Protein AF-A0A8C6WVK2-F1 (afdb_monomer)

Secondary structure (DSSP, 8-state):
-HHHHHHHHHHHHHHHHHHHHHHHHHHHHHHHHHHHHHHHHHTTTEEEHHHHHHHTS-HHHHHHHHHH-TTEEEEE-TT--EEEEE-----B---TT--S-SSSB---HHHHHHS--TTTTT-SS---TT-HHHHHHHHHTT-TT--HHHHHHHHHHH-GGGS-S--HHHHHHHHHHHHH---

Structure (mmCIF, N/CA/C/O backbone):
data_AF-A0A8C6WVK2-F1
#
_entry.id   AF-A0A8C6WVK2-F1
#
loop_
_atom_site.group_PDB
_atom_site.id
_atom_site.type_symbol
_atom_site.label_atom_id
_atom_site.label_alt_id
_atom_site.label_comp_id
_atom_site.label_asym_id
_atom_site.label_entity_id
_atom_site.label_seq_id
_atom_site.pdbx_PDB_ins_code
_atom_site.Cartn_x
_atom_site.Cartn_y
_atom_site.Cartn_z
_atom_site.occupancy
_atom_site.B_iso_or_equiv
_atom_site.auth_seq_id
_atom_site.auth_comp_id
_atom_site.auth_asym_id
_atom_site.auth_atom_id
_atom_site.pdbx_PDB_model_num
ATOM 1 N N . MET A 1 1 ? -53.871 -20.272 -3.530 1.00 49.38 1 MET A N 1
ATOM 2 C CA . MET A 1 1 ? -52.882 -19.725 -4.493 1.00 49.38 1 MET A CA 1
ATOM 3 C C . MET A 1 1 ? -52.411 -18.291 -4.211 1.00 49.38 1 MET A C 1
ATOM 5 O O . MET A 1 1 ? -51.317 -17.965 -4.640 1.00 49.38 1 MET A O 1
ATOM 9 N N . TYR A 1 2 ? -53.142 -17.444 -3.473 1.00 45.44 2 TYR A N 1
ATOM 10 C CA . TYR A 1 2 ? -52.712 -16.054 -3.206 1.00 45.44 2 TYR A CA 1
ATOM 11 C C . TYR A 1 2 ? -51.594 -15.898 -2.153 1.00 45.44 2 TYR A C 1
ATOM 13 O O . TYR A 1 2 ? -50.780 -14.983 -2.255 1.00 45.44 2 TYR A O 1
ATOM 21 N N . LEU A 1 3 ? -51.494 -16.808 -1.176 1.00 40.19 3 LEU A N 1
ATOM 22 C CA . LEU A 1 3 ? -50.505 -16.708 -0.091 1.00 40.19 3 LEU A CA 1
ATOM 23 C C . LEU A 1 3 ? -49.052 -16.909 -0.583 1.00 40.19 3 LEU A C 1
ATOM 25 O O . LEU A 1 3 ? -48.155 -16.173 -0.181 1.00 40.19 3 LEU A O 1
ATOM 29 N N . HIS A 1 4 ? -48.834 -17.838 -1.522 1.00 39.00 4 HIS A N 1
ATOM 30 C CA . HIS A 1 4 ? -47.509 -18.155 -2.082 1.00 39.00 4 HIS A CA 1
ATOM 31 C C . HIS A 1 4 ? -46.900 -16.992 -2.896 1.00 39.00 4 HIS A C 1
ATOM 33 O O . HIS A 1 4 ? -45.688 -16.788 -2.883 1.00 39.00 4 HIS A O 1
ATOM 39 N N . VAL A 1 5 ? -47.736 -16.188 -3.567 1.00 50.00 5 VAL A N 1
ATOM 40 C CA . VAL A 1 5 ? -47.295 -15.034 -4.375 1.00 50.00 5 VAL A CA 1
ATOM 41 C C . VAL A 1 5 ? -46.925 -13.830 -3.493 1.00 50.00 5 VAL A C 1
ATOM 43 O O . VAL A 1 5 ? -45.983 -13.101 -3.805 1.00 50.00 5 VAL A O 1
ATOM 46 N N . CYS A 1 6 ? -47.608 -13.629 -2.360 1.00 45.25 6 CYS A N 1
ATOM 47 C CA . CYS A 1 6 ? -47.257 -12.577 -1.396 1.00 45.25 6 CYS A CA 1
ATOM 48 C C . CYS A 1 6 ? -45.972 -12.894 -0.614 1.00 45.25 6 CYS A C 1
ATOM 50 O O . CYS A 1 6 ? -45.146 -11.999 -0.433 1.00 45.25 6 CYS A O 1
ATOM 52 N N . LEU A 1 7 ? -45.759 -14.158 -0.225 1.00 49.25 7 LEU A N 1
ATOM 53 C CA . LEU A 1 7 ? -44.507 -14.624 0.391 1.00 49.25 7 LEU A CA 1
ATOM 54 C C . LEU A 1 7 ? -43.299 -14.399 -0.537 1.00 49.25 7 LEU A C 1
ATOM 56 O O . LEU A 1 7 ? -42.259 -13.930 -0.083 1.00 49.25 7 LEU A O 1
ATOM 60 N N . SER A 1 8 ? -43.457 -14.624 -1.845 1.00 58.75 8 SER A N 1
ATOM 61 C CA . SER A 1 8 ? -42.434 -14.339 -2.867 1.00 58.75 8 SER A CA 1
ATOM 62 C C . SER A 1 8 ? -42.098 -12.841 -2.991 1.00 58.75 8 SER A C 1
ATOM 64 O O . SER A 1 8 ? -40.930 -12.465 -3.041 1.00 58.75 8 SER A O 1
ATOM 66 N N . LYS A 1 9 ? -43.093 -11.947 -2.989 1.00 58.78 9 LYS A N 1
ATOM 67 C CA . LYS A 1 9 ? -42.836 -10.496 -3.090 1.00 58.78 9 LYS A CA 1
ATOM 68 C C . LYS A 1 9 ? -42.230 -9.910 -1.812 1.00 58.78 9 LYS A C 1
ATOM 70 O O . LYS A 1 9 ? -41.387 -9.018 -1.894 1.00 58.78 9 LYS A O 1
ATOM 75 N N . ALA A 1 10 ? -42.643 -10.401 -0.644 1.00 62.00 10 ALA A N 1
ATOM 76 C CA . ALA A 1 10 ? -42.079 -9.995 0.641 1.00 62.00 10 ALA A CA 1
ATOM 77 C C . ALA A 1 10 ? -40.625 -10.468 0.797 1.00 62.00 10 ALA A C 1
ATOM 79 O O . ALA A 1 10 ? -39.775 -9.686 1.210 1.00 62.00 10 ALA A O 1
ATOM 80 N N . THR A 1 11 ? -40.316 -11.704 0.392 1.00 65.31 11 THR A N 1
ATOM 81 C CA . THR A 1 11 ? -38.945 -12.245 0.420 1.00 65.31 11 THR A CA 1
ATOM 82 C C . THR A 1 11 ? -38.011 -11.519 -0.545 1.00 65.31 11 THR A C 1
ATOM 84 O O . THR A 1 11 ? -36.900 -11.187 -0.152 1.00 65.31 11 THR A O 1
ATOM 87 N N . VAL A 1 12 ? -38.461 -11.168 -1.757 1.00 68.31 12 VAL A N 1
ATOM 88 C CA . VAL A 1 12 ? -37.666 -10.353 -2.698 1.00 68.31 12 VAL A CA 1
ATOM 89 C C . VAL A 1 12 ? -37.407 -8.943 -2.153 1.00 68.31 12 VAL A C 1
ATOM 91 O O . VAL A 1 12 ? -36.289 -8.445 -2.258 1.00 68.31 12 VAL A O 1
ATOM 94 N N . ARG A 1 13 ? -38.401 -8.301 -1.521 1.00 64.19 13 ARG A N 1
ATOM 95 C CA . ARG A 1 13 ? -38.212 -6.987 -0.877 1.00 64.19 13 ARG A CA 1
ATOM 96 C C . ARG A 1 13 ? -37.237 -7.060 0.296 1.00 64.19 13 ARG A C 1
ATOM 98 O O . ARG A 1 13 ? -36.337 -6.234 0.360 1.00 64.19 13 ARG A O 1
ATOM 105 N N . LEU A 1 14 ? -37.374 -8.057 1.170 1.00 69.38 14 LEU A N 1
ATOM 106 C CA . LEU A 1 14 ? -36.456 -8.275 2.292 1.00 69.38 14 LEU A CA 1
ATOM 107 C C . LEU A 1 14 ? -35.033 -8.582 1.810 1.00 69.38 14 LEU A C 1
ATOM 109 O O . LEU A 1 14 ? -34.086 -8.018 2.345 1.00 69.38 14 LEU A O 1
ATOM 113 N N . ALA A 1 15 ? -34.876 -9.411 0.774 1.00 71.38 15 ALA A N 1
ATOM 114 C CA . ALA A 1 15 ? -33.578 -9.715 0.175 1.00 71.38 15 ALA A CA 1
ATOM 115 C C . ALA A 1 15 ? -32.928 -8.476 -0.457 1.00 71.38 15 ALA A C 1
ATOM 117 O O . ALA A 1 15 ? -31.734 -8.262 -0.282 1.00 71.38 15 ALA A O 1
ATOM 118 N N . HIS A 1 16 ? -33.703 -7.628 -1.139 1.00 68.62 16 HIS A N 1
ATOM 119 C CA . HIS A 1 16 ? -33.203 -6.374 -1.703 1.00 68.62 16 HIS A CA 1
ATOM 120 C C . HIS A 1 16 ? -32.825 -5.361 -0.615 1.00 68.62 16 HIS A C 1
ATOM 122 O O . HIS A 1 16 ? -31.758 -4.762 -0.690 1.00 68.62 16 HIS A O 1
ATOM 128 N N . THR A 1 17 ? -33.646 -5.200 0.428 1.00 73.19 17 THR A N 1
ATOM 129 C CA . THR A 1 17 ? -33.313 -4.346 1.578 1.00 73.19 17 THR A CA 1
ATOM 130 C C . THR A 1 17 ? -32.066 -4.851 2.301 1.00 73.19 17 THR A C 1
ATOM 132 O O . THR A 1 17 ? -31.195 -4.047 2.606 1.00 73.19 17 THR A O 1
ATOM 135 N N . LEU A 1 18 ? -31.934 -6.164 2.512 1.00 74.56 18 LEU A N 1
ATOM 136 C CA . LEU A 1 18 ? -30.740 -6.774 3.098 1.00 74.56 18 LEU A CA 1
ATOM 137 C C . LEU A 1 18 ? -29.506 -6.589 2.205 1.00 74.56 18 LEU A C 1
ATOM 139 O O . LEU A 1 18 ? -28.421 -6.309 2.697 1.00 74.56 18 LEU A O 1
ATOM 143 N N . TRP A 1 19 ? -29.652 -6.716 0.887 1.00 74.12 19 TRP A N 1
ATOM 144 C CA . TRP A 1 19 ? -28.558 -6.474 -0.050 1.00 74.12 19 TRP A CA 1
ATOM 145 C C . TRP A 1 19 ? -28.122 -5.005 -0.042 1.00 74.12 19 TRP A C 1
ATOM 147 O O . TRP A 1 19 ? -26.927 -4.737 0.013 1.00 74.12 19 TRP A O 1
ATOM 157 N N . LEU A 1 20 ? -29.066 -4.058 -0.017 1.00 69.56 20 LEU A N 1
ATOM 158 C CA . LEU A 1 20 ? -28.776 -2.626 0.096 1.00 69.56 20 LEU A CA 1
ATOM 159 C C . LEU A 1 20 ? -28.096 -2.281 1.425 1.00 69.56 20 LEU A C 1
ATOM 161 O O . LEU A 1 20 ? -27.133 -1.520 1.423 1.00 69.56 20 LEU A O 1
ATOM 165 N N . THR A 1 21 ? -28.539 -2.847 2.552 1.00 73.88 21 THR A N 1
ATOM 166 C CA . THR A 1 21 ? -27.880 -2.611 3.847 1.00 73.88 21 THR A CA 1
ATOM 167 C C . THR A 1 21 ? -26.486 -3.226 3.885 1.00 73.88 21 THR A C 1
ATOM 169 O O . THR A 1 21 ? -25.550 -2.561 4.315 1.00 73.88 21 THR A O 1
ATOM 172 N N . LEU A 1 22 ? -26.302 -4.446 3.370 1.00 72.62 22 LEU A N 1
ATOM 173 C CA . LEU A 1 22 ? -24.980 -5.066 3.242 1.00 72.62 22 LEU A CA 1
ATOM 174 C C . LEU A 1 22 ? -24.063 -4.277 2.296 1.00 72.62 22 LEU A C 1
ATOM 176 O O . LEU A 1 22 ? -22.877 -4.129 2.586 1.00 72.62 22 LEU A O 1
ATOM 180 N N . ALA A 1 23 ? -24.594 -3.744 1.193 1.00 73.38 23 ALA A N 1
ATOM 181 C CA . ALA A 1 23 ? -23.856 -2.901 0.259 1.00 73.38 23 ALA A CA 1
ATOM 182 C C . ALA A 1 23 ? -23.442 -1.570 0.901 1.00 73.38 23 ALA A C 1
ATOM 184 O O . ALA A 1 23 ? -22.293 -1.167 0.749 1.00 73.38 23 ALA A O 1
ATOM 185 N N . LEU A 1 24 ? -24.327 -0.927 1.669 1.00 73.44 24 LEU A N 1
ATOM 186 C CA . LEU A 1 24 ? -24.019 0.294 2.419 1.00 73.44 24 LEU A CA 1
ATOM 187 C C . LEU A 1 24 ? -22.982 0.046 3.514 1.00 73.44 24 LEU A C 1
ATOM 189 O O . LEU A 1 24 ? -22.024 0.800 3.610 1.00 73.44 24 LEU A O 1
ATOM 193 N N . VAL A 1 25 ? -23.114 -1.031 4.294 1.00 72.56 25 VAL A N 1
ATOM 194 C CA . VAL A 1 25 ? -22.115 -1.405 5.310 1.00 72.56 25 VAL A CA 1
ATOM 195 C C . VAL A 1 25 ? -20.767 -1.698 4.655 1.00 72.56 25 VAL A C 1
ATOM 197 O O . VAL A 1 25 ? -19.731 -1.256 5.146 1.00 72.56 25 VAL A O 1
ATOM 200 N N . ARG A 1 26 ? -20.756 -2.401 3.516 1.00 71.25 26 ARG A N 1
ATOM 201 C CA . ARG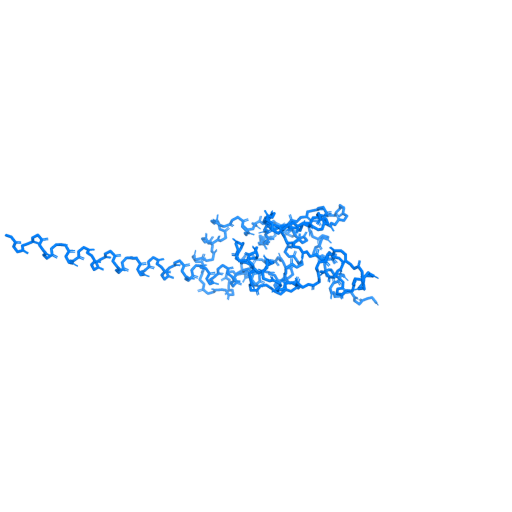 A 1 26 ? -19.531 -2.655 2.748 1.00 71.25 26 ARG A CA 1
ATOM 202 C C . ARG A 1 26 ? -18.927 -1.363 2.195 1.00 71.25 26 ARG A C 1
ATOM 204 O O . ARG A 1 26 ? -17.710 -1.221 2.235 1.00 71.25 26 ARG A O 1
ATOM 211 N N . PHE A 1 27 ? -19.754 -0.437 1.717 1.00 74.75 27 PHE A N 1
ATOM 212 C CA . PHE A 1 27 ? -19.321 0.870 1.231 1.00 74.75 27 PHE A CA 1
ATOM 213 C C . PHE A 1 27 ? -18.743 1.728 2.360 1.00 74.75 27 PHE A C 1
ATOM 215 O O . PHE A 1 27 ? -17.619 2.190 2.234 1.00 74.75 27 PHE A O 1
ATOM 222 N N . MET A 1 28 ? -19.442 1.857 3.492 1.00 73.94 28 MET A N 1
ATOM 223 C CA . MET A 1 28 ? -18.950 2.578 4.672 1.00 73.94 28 MET A CA 1
ATOM 224 C C . MET A 1 28 ? -17.651 1.974 5.205 1.00 73.94 28 MET A C 1
ATOM 226 O O . MET A 1 28 ? -16.727 2.689 5.575 1.00 73.94 28 MET A O 1
ATOM 230 N N . ARG A 1 29 ? -17.542 0.643 5.211 1.00 73.56 29 ARG A N 1
ATOM 231 C CA . ARG A 1 29 ? -16.302 -0.030 5.600 1.00 73.56 29 ARG A CA 1
ATOM 232 C C . ARG A 1 29 ? -15.158 0.267 4.627 1.00 73.56 29 ARG A C 1
ATOM 234 O O . ARG A 1 29 ? -14.038 0.468 5.079 1.00 73.56 29 ARG A O 1
ATOM 241 N N . PHE A 1 30 ? -15.433 0.306 3.323 1.00 74.75 30 PHE A N 1
ATOM 242 C CA . PHE A 1 30 ? -14.448 0.670 2.303 1.00 74.75 30 PHE A CA 1
ATOM 243 C C . PHE A 1 30 ? -13.991 2.129 2.448 1.00 74.75 30 PHE A C 1
ATOM 245 O O . PHE A 1 30 ? -12.790 2.386 2.451 1.00 74.75 30 PHE A O 1
ATOM 252 N N . THR A 1 31 ? -14.919 3.073 2.642 1.00 79.44 31 THR A N 1
ATOM 253 C CA . THR A 1 31 ? -14.570 4.487 2.851 1.00 79.44 31 THR A CA 1
ATOM 254 C C . THR A 1 31 ? -13.733 4.668 4.116 1.00 79.44 31 THR A C 1
ATOM 256 O O . THR A 1 31 ? -12.707 5.339 4.067 1.00 79.44 31 THR A O 1
ATOM 259 N N . MET A 1 32 ? -14.094 3.985 5.208 1.00 85.12 32 MET A N 1
ATOM 260 C CA . MET A 1 32 ? -13.334 4.018 6.462 1.00 85.12 32 MET A CA 1
ATOM 261 C C . MET A 1 32 ? -11.943 3.392 6.332 1.00 85.12 32 MET A C 1
ATOM 263 O O . MET A 1 32 ? -10.983 3.919 6.882 1.00 85.12 32 MET A O 1
ATOM 267 N N . GLU A 1 33 ? -11.791 2.286 5.596 1.00 88.62 33 GLU A N 1
ATOM 268 C CA . GLU A 1 33 ? -10.473 1.694 5.329 1.00 88.62 33 GLU A CA 1
ATOM 269 C C . GLU A 1 33 ? -9.553 2.686 4.607 1.00 88.62 33 GLU A C 1
ATOM 271 O O . GLU A 1 33 ? -8.398 2.854 5.003 1.00 88.62 33 GLU A O 1
ATOM 276 N N . SER A 1 34 ? -10.065 3.378 3.585 1.00 88.19 34 SER A N 1
ATOM 277 C CA . SER A 1 34 ? -9.311 4.417 2.878 1.00 88.19 34 SER A CA 1
ATOM 278 C C . SER A 1 34 ? -8.968 5.610 3.776 1.00 88.19 34 SER A C 1
ATOM 280 O O . SER A 1 34 ? -7.867 6.152 3.669 1.00 88.19 34 SER A O 1
ATOM 282 N N . GLU A 1 35 ? -9.866 6.014 4.676 1.00 89.44 35 GLU A N 1
ATOM 283 C CA . GLU A 1 35 ? -9.607 7.087 5.643 1.00 89.44 35 GLU A CA 1
ATOM 284 C C . GLU A 1 35 ? -8.537 6.694 6.667 1.00 89.44 35 GLU A C 1
ATOM 286 O O . GLU A 1 35 ? -7.599 7.462 6.877 1.00 89.44 35 GLU A O 1
ATOM 291 N N . ILE A 1 36 ? -8.604 5.482 7.233 1.00 91.94 36 ILE A N 1
ATOM 292 C CA . ILE A 1 36 ? -7.576 4.943 8.140 1.00 91.94 36 ILE A CA 1
ATOM 293 C C . ILE A 1 36 ? -6.223 4.885 7.423 1.00 91.94 36 ILE A C 1
ATOM 295 O O . ILE A 1 36 ? -5.212 5.340 7.961 1.00 91.94 36 ILE A O 1
ATOM 299 N N . LEU A 1 37 ? -6.198 4.358 6.195 1.00 92.56 37 LEU A N 1
ATOM 300 C CA . LEU A 1 37 ? -4.999 4.284 5.363 1.00 92.56 37 LEU A CA 1
ATOM 301 C C . LEU A 1 37 ? -4.360 5.666 5.188 1.00 92.56 37 LEU A C 1
ATOM 303 O O . LEU A 1 37 ? -3.176 5.838 5.485 1.00 92.56 37 LEU A O 1
ATOM 307 N N . LYS A 1 38 ? -5.142 6.662 4.756 1.00 91.31 38 LYS A N 1
ATOM 308 C CA . LYS A 1 38 ? -4.653 8.035 4.579 1.00 91.31 38 LYS A CA 1
ATOM 309 C C . LYS A 1 38 ? -4.208 8.663 5.889 1.00 91.31 38 LYS A C 1
ATOM 311 O O . LYS A 1 38 ? -3.171 9.318 5.918 1.00 91.31 38 LYS A O 1
ATOM 316 N N . PHE A 1 39 ? -4.943 8.440 6.975 1.00 91.56 39 PHE A N 1
ATOM 317 C CA . PHE A 1 39 ? -4.572 8.951 8.289 1.00 91.56 39 PHE A CA 1
ATOM 318 C C . PHE A 1 39 ? -3.195 8.433 8.709 1.00 91.56 39 PHE A C 1
ATOM 320 O O . PHE A 1 39 ? -2.333 9.219 9.094 1.00 91.56 39 PHE A O 1
ATOM 327 N N . ILE A 1 40 ? -2.945 7.127 8.584 1.00 90.62 40 ILE A N 1
ATOM 328 C CA . ILE A 1 40 ? -1.657 6.538 8.966 1.00 90.62 40 ILE A CA 1
ATOM 329 C C . ILE A 1 40 ? -0.528 7.049 8.064 1.00 90.62 40 ILE A C 1
ATOM 331 O O . ILE A 1 40 ? 0.533 7.415 8.569 1.00 90.62 40 ILE A O 1
ATOM 335 N N . LEU A 1 41 ? -0.738 7.105 6.745 1.00 90.25 41 LEU A N 1
ATOM 336 C CA . LEU A 1 41 ? 0.285 7.571 5.800 1.00 90.25 41 LEU A CA 1
ATOM 337 C C . LEU A 1 41 ? 0.633 9.052 6.009 1.00 90.25 41 LEU A C 1
ATOM 339 O O . LEU A 1 41 ? 1.814 9.398 6.009 1.00 90.25 41 LEU A O 1
ATOM 343 N N . ASN A 1 42 ? -0.359 9.898 6.296 1.00 89.50 42 ASN A N 1
ATOM 344 C CA . ASN A 1 42 ? -0.141 11.306 6.646 1.00 89.50 42 ASN A CA 1
ATOM 345 C C . ASN A 1 42 ? 0.576 11.478 7.993 1.00 89.50 42 ASN A C 1
ATOM 347 O O . ASN A 1 42 ? 1.284 12.462 8.192 1.00 89.50 42 ASN A O 1
ATOM 351 N N . ASN A 1 43 ? 0.476 10.488 8.883 1.00 88.31 43 ASN A N 1
ATOM 352 C CA . ASN A 1 43 ? 1.238 10.397 10.128 1.00 88.31 43 ASN A CA 1
ATOM 353 C C . ASN A 1 43 ? 2.534 9.583 9.950 1.00 88.31 43 ASN A C 1
ATOM 355 O O . ASN A 1 43 ? 2.898 8.760 10.786 1.00 88.31 43 ASN A O 1
ATOM 359 N N . GLN A 1 44 ? 3.252 9.800 8.842 1.00 83.19 44 GLN A N 1
ATOM 360 C CA . GLN A 1 44 ? 4.568 9.193 8.568 1.00 83.19 44 GLN A CA 1
ATOM 361 C C . GLN A 1 44 ? 4.539 7.653 8.505 1.00 83.19 44 GLN A C 1
ATOM 363 O O . GLN A 1 44 ? 5.536 6.975 8.762 1.00 83.19 44 GLN A O 1
ATOM 368 N N . GLY A 1 45 ? 3.381 7.088 8.164 1.00 84.94 45 GLY A N 1
ATOM 369 C CA . GLY A 1 45 ? 3.176 5.650 8.024 1.00 84.94 45 GLY A CA 1
ATOM 370 C C . GLY A 1 45 ? 2.991 4.901 9.346 1.00 84.94 45 GLY A C 1
ATOM 371 O O . GLY A 1 45 ? 2.918 3.670 9.337 1.00 84.94 45 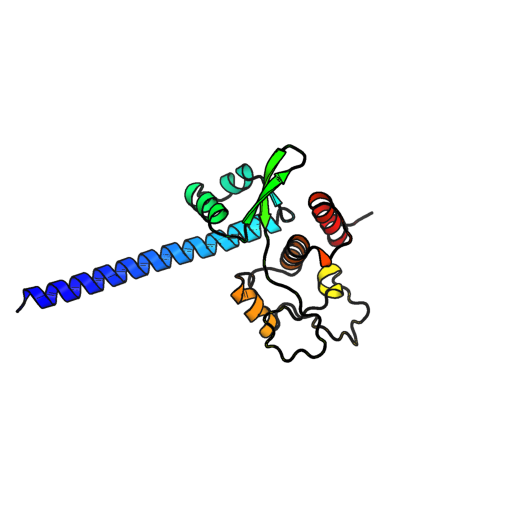GLY A O 1
ATOM 372 N N . SER A 1 46 ? 2.916 5.584 10.490 1.00 87.69 46 SER A N 1
ATOM 373 C CA . SER A 1 46 ? 2.623 4.928 11.763 1.00 87.69 46 SER A CA 1
ATOM 374 C C . SER A 1 46 ? 1.889 5.849 12.719 1.00 87.69 46 SER A C 1
ATOM 376 O O . SER A 1 46 ? 2.315 6.975 12.933 1.00 87.69 46 SER A O 1
ATOM 378 N N . VAL A 1 47 ? 0.874 5.339 13.404 1.00 89.31 47 VAL A N 1
ATOM 379 C CA . VAL A 1 47 ? 0.075 6.105 14.372 1.00 89.31 47 VAL A CA 1
ATOM 380 C C . VAL A 1 47 ? -0.065 5.336 15.680 1.00 89.31 47 VAL A C 1
ATOM 382 O O . VAL A 1 47 ? -0.035 4.105 15.674 1.00 89.31 47 VAL A O 1
ATOM 385 N N . ASP A 1 48 ? -0.209 6.043 16.798 1.00 89.94 48 ASP A N 1
ATOM 386 C CA . ASP A 1 48 ? -0.681 5.437 18.041 1.00 89.94 48 ASP A CA 1
ATOM 387 C C . ASP A 1 48 ? -2.131 4.939 17.894 1.00 89.94 48 ASP A C 1
ATOM 389 O O . ASP A 1 48 ? -2.960 5.556 17.225 1.00 89.94 48 ASP A O 1
ATOM 393 N N . THR A 1 49 ? -2.431 3.783 18.483 1.00 88.75 49 THR A N 1
ATOM 394 C CA . THR A 1 49 ? -3.751 3.152 18.336 1.00 88.75 49 THR A CA 1
ATOM 395 C C . THR A 1 49 ? -4.849 3.981 19.005 1.00 88.75 49 THR A C 1
ATOM 397 O O . THR A 1 49 ? -5.951 4.073 18.467 1.00 88.75 49 THR A O 1
ATOM 400 N N . GLU A 1 50 ? -4.560 4.611 20.146 1.00 87.00 50 GLU A N 1
ATOM 401 C CA . GLU A 1 50 ? -5.513 5.464 20.862 1.00 87.00 50 GLU A CA 1
ATOM 402 C C . GLU A 1 50 ? -5.777 6.754 20.081 1.00 87.00 50 GLU A C 1
ATOM 404 O O . GLU A 1 50 ? -6.928 7.162 19.927 1.00 87.00 50 GLU A O 1
ATOM 409 N N . GLU A 1 51 ? -4.725 7.351 19.514 1.00 89.19 51 GLU A N 1
ATOM 410 C CA . GLU A 1 51 ? -4.830 8.536 18.657 1.00 89.19 51 GLU A CA 1
ATOM 411 C C . GLU A 1 51 ? -5.682 8.261 17.412 1.00 89.19 51 GLU A C 1
ATOM 413 O O . GLU A 1 51 ? -6.578 9.041 17.084 1.00 89.19 51 GLU A O 1
ATOM 418 N N . LEU A 1 52 ? -5.447 7.138 16.732 1.00 89.00 52 LEU A N 1
ATOM 419 C CA . LEU A 1 52 ? -6.207 6.756 15.542 1.00 89.00 52 LEU A CA 1
ATOM 420 C C . LEU A 1 52 ? -7.704 6.618 15.841 1.00 89.00 52 LEU A C 1
ATOM 422 O O . LEU A 1 52 ? -8.550 7.149 15.124 1.00 89.00 52 LEU A O 1
ATOM 426 N N . VAL A 1 53 ? -8.022 5.912 16.923 1.00 88.69 53 VAL A N 1
ATOM 427 C CA . VAL A 1 53 ? -9.395 5.663 17.361 1.00 88.69 53 VAL A CA 1
ATOM 428 C C . VAL A 1 53 ? -10.098 6.956 17.777 1.00 88.69 53 VAL A C 1
ATOM 430 O O . VAL A 1 53 ? -11.268 7.144 17.450 1.00 88.69 53 VAL A O 1
ATOM 433 N N . TYR A 1 54 ? -9.394 7.860 18.463 1.00 87.06 54 TYR A N 1
ATOM 434 C CA . TYR A 1 54 ? -9.941 9.148 18.886 1.00 87.06 54 TYR A CA 1
ATOM 435 C C . TYR A 1 54 ? -10.316 10.042 17.694 1.00 87.06 54 TYR A C 1
ATOM 437 O O . TYR A 1 54 ? -11.345 10.714 17.722 1.00 87.06 54 TYR A O 1
ATOM 445 N N . ASN A 1 55 ? -9.507 10.031 16.631 1.00 86.00 55 ASN A N 1
ATOM 446 C CA . ASN A 1 55 ? -9.695 10.920 15.483 1.00 86.00 55 ASN A CA 1
ATOM 447 C C . ASN A 1 55 ? -10.762 10.445 14.477 1.00 86.00 55 ASN A C 1
ATOM 449 O O . ASN A 1 55 ? -11.271 11.269 13.721 1.00 86.00 55 ASN A O 1
ATOM 453 N N . LEU A 1 56 ? -11.116 9.154 14.447 1.00 81.19 56 LEU A N 1
ATOM 454 C CA . LEU A 1 56 ? -11.956 8.573 13.383 1.00 81.19 56 LEU A CA 1
ATOM 455 C C . LEU A 1 56 ? -13.419 8.287 13.775 1.00 81.19 56 LEU A C 1
ATOM 457 O O . LEU A 1 56 ? -14.136 7.626 13.034 1.00 81.19 56 LEU A O 1
ATOM 461 N N . TRP A 1 57 ? -13.877 8.804 14.920 1.00 68.00 57 TRP A N 1
ATOM 462 C CA . TRP A 1 57 ? -15.286 8.874 15.366 1.00 68.00 57 TRP A CA 1
ATOM 463 C C . TRP A 1 57 ? -16.123 7.566 15.377 1.00 68.00 57 TRP A C 1
ATOM 465 O O . TRP A 1 57 ? -17.323 7.620 15.645 1.00 68.00 57 TRP A O 1
ATOM 475 N N . ASP A 1 58 ? -15.523 6.385 15.182 1.00 81.38 58 ASP A N 1
ATOM 476 C CA . ASP A 1 58 ? -16.180 5.075 15.347 1.00 81.38 58 ASP A CA 1
ATOM 477 C C . ASP A 1 58 ? -15.204 4.007 15.875 1.00 81.38 58 ASP A C 1
ATOM 479 O O . ASP A 1 58 ? -14.573 3.263 15.121 1.00 81.38 5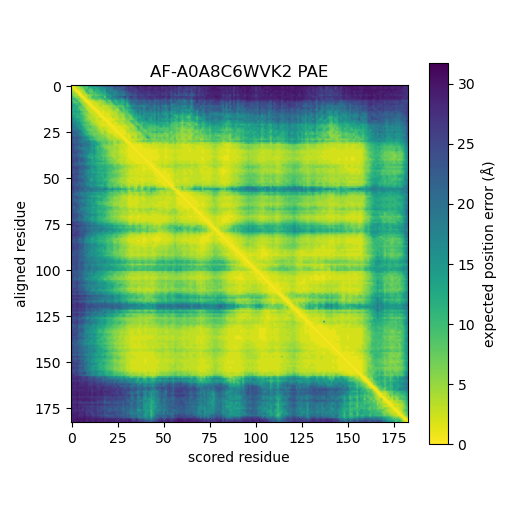8 ASP A O 1
ATOM 483 N N . TYR A 1 59 ? -15.096 3.912 17.206 1.00 83.62 59 TYR A N 1
ATOM 484 C CA . TYR A 1 59 ? -14.229 2.945 17.893 1.00 83.62 59 TYR A CA 1
ATOM 485 C C . TYR A 1 59 ? -14.470 1.507 17.418 1.00 83.62 59 TYR A C 1
ATOM 487 O O . TYR A 1 59 ? -13.526 0.753 17.165 1.00 83.62 59 TYR A O 1
ATOM 495 N N . SER A 1 60 ? -15.745 1.118 17.323 1.00 85.75 60 SER A N 1
ATOM 496 C CA . SER A 1 60 ? -16.136 -0.264 17.054 1.00 85.75 60 SER A CA 1
ATOM 497 C C . SER A 1 60 ? -15.727 -0.686 15.650 1.00 85.75 60 SER A C 1
ATOM 499 O O . SER A 1 60 ? -15.136 -1.748 15.473 1.00 85.75 60 SER A O 1
ATOM 501 N N . LEU A 1 61 ? -15.956 0.184 14.666 1.00 85.19 61 LEU A N 1
ATOM 502 C CA . LEU A 1 61 ? -15.634 -0.080 13.275 1.00 85.19 61 LEU A CA 1
ATOM 503 C C . LEU A 1 61 ? -14.129 0.002 13.017 1.00 85.19 61 LEU A C 1
ATOM 505 O O . LEU A 1 61 ? -13.593 -0.859 12.322 1.00 85.19 61 LEU A O 1
ATOM 509 N N . VAL A 1 62 ? -13.436 0.990 13.596 1.00 87.69 62 VAL A N 1
ATOM 510 C CA . VAL A 1 62 ? -11.978 1.134 13.459 1.00 87.69 62 VAL A CA 1
ATOM 511 C C . VAL A 1 62 ? -11.273 -0.100 14.014 1.00 87.69 62 VAL A C 1
ATOM 513 O O . VAL A 1 62 ? -10.489 -0.721 13.301 1.00 87.69 62 VAL A O 1
ATOM 516 N N . THR A 1 63 ? -11.581 -0.510 15.246 1.00 87.56 63 THR A N 1
ATOM 517 C CA . THR A 1 63 ? -10.958 -1.703 15.849 1.00 87.56 63 THR A CA 1
ATOM 518 C C . THR A 1 63 ? -11.265 -2.974 15.056 1.00 87.56 63 THR A C 1
ATOM 520 O O . THR A 1 63 ? -10.358 -3.763 14.790 1.00 87.56 63 THR A O 1
ATOM 523 N N . ASP A 1 64 ? -12.498 -3.131 14.573 1.00 89.06 64 ASP A N 1
ATOM 524 C CA . ASP A 1 64 ? -12.880 -4.240 13.699 1.00 89.06 64 ASP A CA 1
ATOM 525 C C . ASP A 1 64 ? -12.096 -4.270 12.381 1.00 89.06 64 ASP A C 1
ATOM 527 O O . ASP A 1 64 ? -11.694 -5.346 11.928 1.00 89.06 64 ASP A O 1
ATOM 531 N N . ILE A 1 65 ? -11.888 -3.115 11.742 1.00 89.38 65 ILE A N 1
ATOM 532 C CA . ILE A 1 65 ? -11.104 -3.006 10.506 1.00 89.38 65 ILE A CA 1
ATOM 533 C C . ILE A 1 65 ? -9.645 -3.368 10.782 1.00 89.38 65 ILE A C 1
ATOM 535 O O . ILE A 1 65 ? -9.100 -4.213 10.073 1.00 89.38 65 ILE A O 1
ATOM 539 N N . LEU A 1 66 ? -9.044 -2.792 11.827 1.00 90.38 66 LEU A N 1
ATOM 540 C CA . LEU A 1 66 ? -7.655 -3.051 12.213 1.00 90.38 66 LEU A CA 1
ATOM 541 C C . LEU A 1 66 ? -7.397 -4.536 12.504 1.00 90.38 66 LEU A C 1
ATOM 543 O O . LEU A 1 66 ? -6.338 -5.052 12.167 1.00 90.38 66 LEU A O 1
ATOM 547 N N . CYS A 1 67 ? -8.358 -5.241 13.105 1.00 87.31 67 CYS A N 1
ATOM 548 C CA . CYS A 1 67 ? -8.214 -6.665 13.409 1.00 87.31 67 CYS A CA 1
ATOM 549 C C . CYS A 1 67 ? -8.450 -7.588 12.205 1.00 87.31 67 CYS A C 1
ATOM 551 O O . CYS A 1 67 ? -7.925 -8.700 12.180 1.00 87.31 67 CYS A O 1
ATOM 553 N N . LYS A 1 68 ? -9.285 -7.182 11.241 1.00 88.06 68 LYS A N 1
ATOM 554 C CA . LYS A 1 68 ? -9.751 -8.056 10.146 1.00 88.06 68 LYS A CA 1
ATOM 555 C C . LYS A 1 68 ? -9.043 -7.809 8.815 1.00 88.06 68 LYS A C 1
ATOM 557 O O . LYS A 1 68 ? -9.293 -8.558 7.874 1.00 88.06 68 LYS A O 1
ATOM 562 N N . ASN A 1 69 ? -8.236 -6.759 8.708 1.00 89.19 69 ASN A N 1
ATOM 563 C CA . ASN A 1 69 ? -7.557 -6.379 7.477 1.00 89.19 69 ASN A CA 1
ATOM 564 C C . ASN A 1 69 ? -6.039 -6.444 7.678 1.00 89.19 69 ASN A C 1
ATOM 566 O O . ASN A 1 69 ? -5.475 -5.739 8.510 1.00 89.19 69 ASN A O 1
ATOM 570 N N . ASP A 1 70 ? -5.390 -7.301 6.897 1.00 88.56 70 ASP A N 1
ATOM 571 C CA . ASP A 1 70 ? -3.957 -7.591 6.953 1.00 88.56 70 ASP A CA 1
ATOM 572 C C . ASP A 1 70 ? -3.070 -6.412 6.528 1.00 88.56 70 ASP A C 1
ATOM 574 O O . ASP A 1 70 ? -1.873 -6.403 6.831 1.00 88.56 70 ASP A O 1
ATOM 578 N N . LYS A 1 71 ? -3.648 -5.386 5.888 1.00 89.75 71 LYS A N 1
ATOM 579 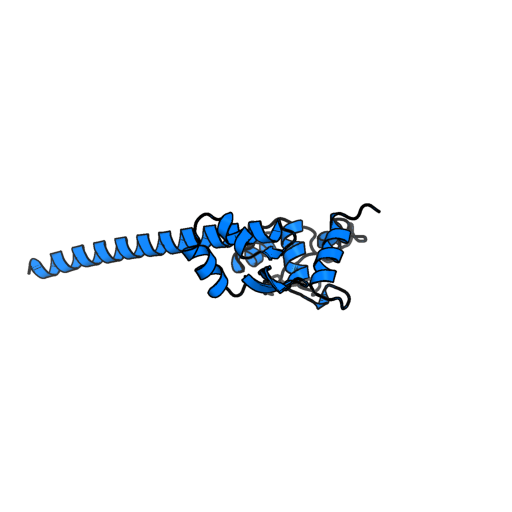C CA . LYS A 1 71 ? -2.947 -4.134 5.599 1.00 89.75 71 LYS A CA 1
ATOM 580 C C . LYS A 1 71 ? -2.584 -3.369 6.864 1.00 89.75 71 LYS A C 1
ATOM 582 O O . LYS A 1 71 ? -1.572 -2.676 6.865 1.00 89.75 71 LYS A O 1
ATOM 587 N N . PHE A 1 72 ? -3.373 -3.468 7.932 1.00 90.69 72 PHE A N 1
ATOM 588 C CA . PHE A 1 72 ? 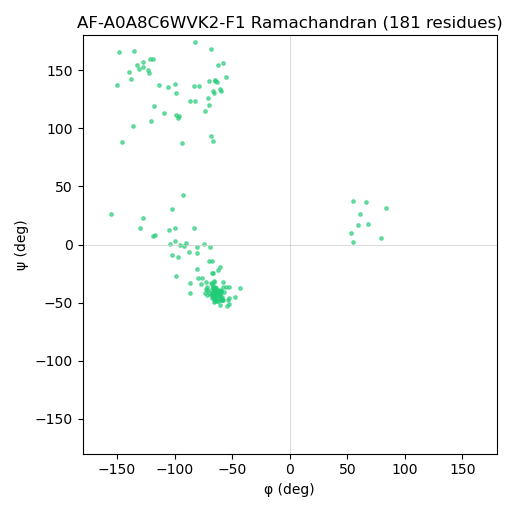-3.108 -2.755 9.179 1.00 90.69 72 PHE A CA 1
ATOM 589 C C . PHE A 1 72 ? -2.426 -3.689 10.165 1.00 90.69 72 PHE A C 1
ATOM 591 O O . PHE A 1 72 ? -3.018 -4.637 10.668 1.00 90.69 72 PHE A O 1
ATOM 598 N N . VAL A 1 73 ? -1.156 -3.421 10.447 1.00 89.62 73 VAL A N 1
ATOM 599 C CA . VAL A 1 73 ? -0.332 -4.296 11.279 1.00 89.62 73 VAL A CA 1
ATOM 600 C C . VAL A 1 73 ? -0.078 -3.617 12.624 1.00 89.62 73 VAL A C 1
ATOM 602 O O . VAL A 1 73 ? 0.633 -2.606 12.671 1.00 89.62 73 VAL A O 1
ATOM 605 N N . PRO A 1 74 ? -0.620 -4.156 13.732 1.00 87.06 74 PRO A N 1
ATOM 606 C CA . PRO A 1 74 ? -0.279 -3.699 15.071 1.00 87.06 74 PRO A CA 1
ATOM 607 C C . PRO A 1 74 ? 1.201 -3.944 15.377 1.00 87.06 74 PRO A C 1
ATOM 609 O O . PRO A 1 74 ? 1.768 -4.986 15.043 1.00 87.06 74 PRO A O 1
ATOM 612 N N . CYS A 1 75 ? 1.838 -2.989 16.039 1.00 85.50 75 CYS A N 1
ATOM 613 C CA . CYS A 1 75 ? 3.233 -3.058 16.447 1.00 85.50 75 CYS A CA 1
ATOM 614 C C . CYS A 1 75 ? 3.457 -2.290 17.755 1.00 85.50 75 CYS A C 1
ATOM 616 O O . CYS A 1 75 ? 2.612 -1.514 18.199 1.00 85.50 75 CYS A O 1
ATOM 618 N N . LEU A 1 76 ? 4.610 -2.508 18.385 1.00 81.75 76 LEU A N 1
ATOM 619 C CA . LEU A 1 76 ? 5.022 -1.748 19.561 1.00 81.75 76 LEU A CA 1
ATOM 620 C C . LEU A 1 76 ? 6.118 -0.760 19.181 1.00 81.75 76 LEU A C 1
ATOM 622 O O . LEU A 1 76 ? 7.076 -1.102 18.485 1.00 81.75 76 LEU A O 1
ATOM 626 N N . SER A 1 77 ? 5.973 0.461 19.680 1.00 78.31 77 SER A N 1
ATOM 627 C CA . SER A 1 77 ? 7.018 1.484 19.617 1.00 78.31 77 SER A CA 1
ATOM 628 C C . SER A 1 77 ? 8.203 1.118 20.504 1.00 78.31 77 SER A C 1
ATOM 630 O O . SER A 1 77 ? 8.079 0.291 21.410 1.00 78.31 77 SER A O 1
ATOM 632 N N . THR A 1 78 ? 9.314 1.840 20.346 1.00 74.88 78 THR A N 1
ATOM 633 C CA . THR A 1 78 ? 10.435 1.816 21.302 1.00 74.88 78 THR A CA 1
ATOM 634 C C . THR A 1 78 ? 9.965 2.092 22.738 1.00 74.88 78 THR A C 1
ATOM 636 O O . THR A 1 78 ? 10.404 1.421 23.668 1.00 74.88 78 THR A O 1
ATOM 639 N N . ASP A 1 79 ? 8.983 2.983 22.902 1.00 80.94 79 ASP A N 1
ATOM 640 C CA . ASP A 1 79 ? 8.387 3.337 24.199 1.00 80.94 79 ASP A CA 1
ATOM 641 C C . ASP A 1 79 ? 7.284 2.367 24.663 1.00 80.94 79 ASP A C 1
ATOM 643 O O . ASP A 1 79 ? 6.503 2.689 25.555 1.00 80.94 79 ASP A O 1
ATOM 647 N N . LYS A 1 80 ? 7.167 1.186 24.037 1.00 83.62 80 LYS A N 1
ATOM 648 C CA . LYS A 1 80 ? 6.136 0.161 24.307 1.00 83.62 80 LYS A CA 1
ATOM 649 C C . LYS A 1 80 ? 4.683 0.620 24.112 1.00 83.62 80 LYS A C 1
ATOM 651 O O . LYS A 1 80 ? 3.765 -0.066 24.552 1.00 83.62 80 LYS A O 1
ATOM 656 N N . LYS A 1 81 ? 4.457 1.738 23.419 1.00 83.88 81 LYS A N 1
ATOM 657 C CA . LYS A 1 81 ? 3.112 2.195 23.045 1.00 83.88 81 LYS A CA 1
ATOM 658 C C . LYS A 1 81 ? 2.571 1.426 21.832 1.00 83.88 81 LYS A C 1
ATOM 660 O O . LYS A 1 81 ? 3.348 1.233 20.882 1.00 83.88 81 LYS A O 1
ATOM 665 N N . PRO A 1 82 ? 1.291 1.000 21.847 1.00 87.12 82 PRO A N 1
ATOM 666 C CA . PRO A 1 82 ? 0.666 0.270 20.752 1.00 87.12 82 PRO A CA 1
ATOM 667 C C . PRO A 1 82 ? 0.450 1.185 19.549 1.00 87.12 82 PRO A C 1
ATOM 669 O O . PRO A 1 82 ? -0.281 2.172 19.607 1.00 87.12 82 PRO A O 1
ATOM 672 N N . ARG A 1 83 ? 1.060 0.830 18.424 1.00 89.25 83 ARG A N 1
ATOM 673 C CA . ARG A 1 83 ? 0.943 1.560 17.163 1.00 89.25 83 ARG A CA 1
ATOM 674 C C . ARG A 1 83 ? 0.404 0.677 16.062 1.00 89.25 83 ARG A C 1
ATOM 676 O O . ARG A 1 83 ? 0.552 -0.541 16.096 1.00 89.25 83 ARG A O 1
ATOM 683 N N . VAL A 1 84 ? -0.124 1.313 15.032 1.00 89.38 84 VAL A N 1
ATOM 684 C CA . VAL A 1 84 ? -0.507 0.664 13.782 1.00 89.38 84 VAL A CA 1
ATOM 685 C C . VAL A 1 84 ? 0.404 1.175 12.671 1.00 89.38 84 VAL A C 1
ATOM 687 O O . VAL A 1 84 ? 0.702 2.370 12.602 1.00 89.38 84 VAL A O 1
ATOM 690 N N . VAL A 1 85 ? 0.865 0.268 11.813 1.00 89.44 85 VAL A N 1
ATOM 691 C CA . VAL A 1 85 ? 1.522 0.589 10.537 1.00 89.44 85 VAL A CA 1
ATOM 692 C C . VAL A 1 85 ? 0.717 0.007 9.384 1.00 89.44 85 VAL A C 1
ATOM 694 O O . VAL A 1 85 ? -0.043 -0.942 9.579 1.00 89.44 85 VAL A O 1
ATOM 697 N N . VAL A 1 86 ? 0.915 0.539 8.180 1.00 89.19 86 VAL A N 1
ATOM 698 C CA . VAL A 1 86 ? 0.306 -0.021 6.971 1.00 89.19 86 VAL A CA 1
ATOM 699 C C . VAL A 1 86 ? 1.316 -0.876 6.213 1.00 89.19 86 VAL A C 1
ATOM 701 O O . VAL A 1 86 ? 2.482 -0.507 6.065 1.00 89.19 86 VAL A O 1
ATOM 704 N N . ARG A 1 87 ? 0.860 -2.022 5.710 1.00 88.56 87 ARG A N 1
ATOM 705 C CA . ARG A 1 87 ? 1.559 -2.850 4.730 1.00 88.56 87 ARG A CA 1
ATOM 706 C C . ARG A 1 87 ? 0.659 -3.159 3.544 1.00 88.56 87 ARG A C 1
ATOM 708 O O . ARG A 1 87 ? -0.558 -3.204 3.659 1.00 88.56 87 ARG A O 1
ATOM 715 N N . SER A 1 88 ? 1.270 -3.386 2.394 1.00 89.25 88 SER A N 1
ATOM 716 C CA . SER A 1 88 ? 0.597 -3.873 1.198 1.00 89.25 88 SER A CA 1
ATOM 717 C C . SER A 1 88 ? 1.474 -4.900 0.494 1.00 89.25 88 SER A C 1
ATOM 719 O O . SER A 1 88 ? 2.701 -4.829 0.535 1.00 89.25 88 SER A O 1
ATOM 721 N N . SER A 1 89 ? 0.842 -5.865 -0.164 1.00 89.00 89 SER A N 1
ATOM 722 C CA . SER A 1 89 ? 1.515 -6.838 -1.025 1.00 89.00 89 SER A CA 1
ATOM 723 C C . SER A 1 89 ? 1.838 -6.284 -2.417 1.00 89.00 89 SER A C 1
ATOM 725 O O . SER A 1 89 ? 2.488 -6.974 -3.205 1.00 89.00 89 SER A O 1
ATOM 727 N N . VAL A 1 90 ? 1.446 -5.039 -2.720 1.00 90.19 90 VAL A N 1
ATOM 728 C CA . VAL A 1 90 ? 1.813 -4.372 -3.972 1.00 90.19 90 VAL A CA 1
ATOM 729 C C . VAL A 1 90 ? 3.335 -4.243 -4.084 1.00 90.19 90 VAL A C 1
ATOM 731 O O . VAL A 1 90 ? 4.033 -3.852 -3.145 1.00 90.19 90 VAL A O 1
ATOM 734 N N . THR A 1 91 ? 3.877 -4.582 -5.250 1.00 89.88 91 THR A N 1
ATOM 735 C CA . THR A 1 91 ? 5.319 -4.528 -5.520 1.00 89.88 91 THR A CA 1
ATOM 736 C C . THR A 1 91 ? 5.603 -3.901 -6.879 1.00 89.88 91 THR A C 1
ATOM 738 O O . THR A 1 91 ? 4.698 -3.695 -7.687 1.00 89.88 91 THR A O 1
ATOM 741 N N . ILE A 1 92 ? 6.870 -3.555 -7.114 1.00 89.25 92 ILE A N 1
ATOM 742 C CA . ILE A 1 92 ? 7.334 -2.945 -8.363 1.00 89.25 92 ILE A CA 1
ATOM 743 C C . ILE A 1 92 ? 7.946 -4.016 -9.264 1.00 89.25 92 ILE A C 1
ATOM 745 O O . ILE A 1 92 ? 8.825 -4.774 -8.841 1.00 89.25 92 ILE A O 1
ATOM 749 N N . CYS A 1 93 ? 7.513 -4.034 -10.522 1.00 91.00 93 CYS A N 1
ATOM 750 C CA . CYS A 1 93 ? 8.086 -4.867 -11.565 1.00 91.00 93 CYS A CA 1
ATOM 751 C C . CYS A 1 93 ? 9.518 -4.420 -11.876 1.00 91.00 93 CYS A C 1
ATOM 753 O O . CYS A 1 93 ? 9.783 -3.239 -12.095 1.00 91.00 93 CYS A O 1
ATOM 755 N N . ARG A 1 94 ? 10.450 -5.376 -11.941 1.00 87.50 94 ARG A N 1
ATOM 756 C CA . ARG A 1 94 ? 11.856 -5.122 -12.305 1.00 87.50 94 ARG A CA 1
ATOM 757 C C . ARG A 1 94 ? 12.201 -5.559 -13.732 1.00 87.50 94 ARG A C 1
ATOM 759 O O . ARG A 1 94 ? 13.351 -5.427 -14.146 1.00 87.50 94 ARG A O 1
ATOM 766 N N . VAL A 1 95 ? 11.225 -6.086 -14.470 1.00 88.94 95 VAL A N 1
ATOM 767 C CA . VAL A 1 95 ? 11.398 -6.576 -15.842 1.00 88.94 95 VAL A CA 1
ATOM 768 C C . VAL A 1 95 ? 11.332 -5.395 -16.808 1.00 88.94 95 VAL A C 1
ATOM 770 O O . VAL A 1 95 ? 10.353 -4.650 -16.816 1.00 88.94 95 VAL A O 1
ATOM 773 N N . LYS A 1 96 ? 12.381 -5.224 -17.618 1.00 82.62 96 LYS A N 1
ATOM 774 C CA . LYS A 1 96 ? 12.373 -4.273 -18.738 1.00 82.62 96 LYS A CA 1
ATOM 775 C C . LYS A 1 96 ? 11.432 -4.784 -19.827 1.00 82.62 96 LYS A C 1
ATOM 777 O O . LYS A 1 96 ? 11.407 -5.985 -20.073 1.00 82.62 96 LYS A O 1
ATOM 782 N N . ASP A 1 97 ? 10.678 -3.877 -20.445 1.00 82.69 97 ASP A N 1
ATOM 783 C CA . ASP A 1 97 ? 9.718 -4.190 -21.516 1.00 82.69 97 ASP A CA 1
ATOM 784 C C . ASP A 1 97 ? 8.680 -5.256 -21.113 1.00 82.69 97 ASP A C 1
ATOM 786 O O . ASP A 1 97 ? 8.294 -6.126 -21.893 1.00 82.69 97 ASP A O 1
ATOM 790 N N . CYS A 1 98 ? 8.231 -5.203 -19.853 1.00 88.56 98 CYS A N 1
ATOM 791 C CA . CYS A 1 98 ? 7.188 -6.085 -19.341 1.00 88.56 98 CYS A CA 1
ATOM 792 C C . CYS A 1 98 ? 5.884 -5.916 -20.152 1.00 88.56 98 CYS A C 1
ATOM 794 O O . CYS A 1 98 ? 5.419 -4.783 -20.298 1.00 88.56 98 CYS A O 1
ATOM 796 N N . PRO A 1 99 ? 5.232 -7.009 -20.597 1.00 86.88 99 PRO A N 1
ATOM 797 C CA . PRO A 1 99 ? 4.036 -6.944 -21.442 1.00 86.88 99 PRO A CA 1
ATOM 798 C C . PRO A 1 99 ? 2.780 -6.401 -20.737 1.00 86.88 99 PRO A C 1
ATOM 800 O O . PRO A 1 99 ? 1.742 -6.277 -21.378 1.00 86.88 99 PRO A O 1
ATOM 803 N N . GLY A 1 100 ? 2.843 -6.082 -19.436 1.00 83.62 100 GLY A N 1
ATOM 804 C CA . GLY A 1 100 ? 1.714 -5.489 -18.707 1.00 83.62 100 GLY A CA 1
ATOM 805 C C . GLY A 1 100 ? 0.699 -6.505 -18.184 1.00 83.62 100 GLY A C 1
ATOM 806 O O . GLY A 1 100 ? -0.481 -6.203 -18.092 1.00 83.62 100 GLY A O 1
ATOM 807 N N . SER A 1 101 ? 1.140 -7.716 -17.838 1.00 87.94 101 SER A N 1
ATOM 808 C CA . SER A 1 101 ? 0.283 -8.767 -17.265 1.00 87.94 101 SER A CA 1
ATOM 809 C C . SER A 1 101 ? 0.850 -9.347 -15.963 1.00 87.94 101 SER A C 1
ATOM 811 O O . SER A 1 101 ? 0.585 -10.499 -15.629 1.00 87.94 101 SER A O 1
ATOM 813 N N . CYS A 1 102 ? 1.708 -8.592 -15.267 1.00 92.56 102 CYS A N 1
ATOM 814 C CA . CYS A 1 102 ? 2.469 -9.101 -14.121 1.00 92.56 102 CYS A CA 1
ATOM 815 C C . CYS A 1 102 ? 1.844 -8.791 -12.752 1.00 92.56 102 CYS A C 1
ATOM 817 O O . CYS A 1 102 ? 2.318 -9.325 -11.757 1.00 92.56 102 CYS A O 1
ATOM 819 N N . GLY A 1 103 ? 0.818 -7.934 -12.679 1.00 92.00 103 GLY A 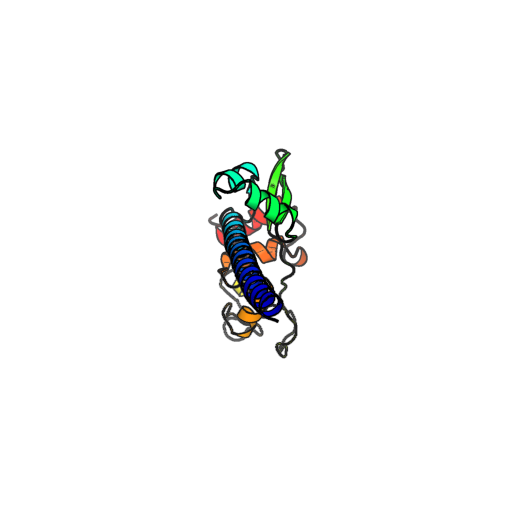N 1
ATOM 820 C CA . GLY A 1 103 ? 0.190 -7.542 -11.406 1.00 92.00 103 GLY A CA 1
ATOM 821 C C . GLY A 1 103 ? 1.096 -6.699 -10.495 1.00 92.00 103 GLY A C 1
ATOM 822 O O . GLY A 1 103 ? 0.874 -6.602 -9.290 1.00 92.00 103 GLY A O 1
ATOM 823 N N . HIS A 1 104 ? 2.157 -6.110 -11.050 1.00 92.69 104 HIS A N 1
ATOM 824 C CA . HIS A 1 104 ? 3.114 -5.274 -10.327 1.00 92.69 104 HIS A CA 1
ATOM 825 C C . HIS A 1 104 ? 3.201 -3.889 -10.952 1.00 92.69 104 HIS A C 1
ATOM 827 O O . HIS A 1 104 ? 3.064 -3.741 -12.165 1.00 92.69 104 HIS A O 1
ATOM 833 N N . LEU A 1 105 ? 3.508 -2.885 -10.133 1.00 92.75 105 LEU A N 1
ATOM 834 C CA . LEU A 1 105 ? 3.646 -1.503 -10.574 1.00 92.75 105 LEU A CA 1
ATOM 835 C C . LEU A 1 105 ? 4.838 -1.351 -11.517 1.00 92.75 105 LEU A C 1
ATOM 837 O O . LEU A 1 105 ? 5.960 -1.763 -11.211 1.00 92.75 105 LEU A O 1
ATOM 841 N N . HIS A 1 106 ? 4.606 -0.715 -12.655 1.00 93.12 106 HIS A N 1
ATOM 842 C CA . HIS A 1 106 ? 5.647 -0.347 -13.601 1.00 93.12 106 HIS A CA 1
ATOM 843 C C . HIS A 1 106 ? 6.073 1.078 -13.286 1.00 93.12 106 HIS A C 1
ATOM 845 O O . HIS A 1 106 ? 5.511 2.022 -13.829 1.00 93.12 106 HIS A O 1
ATOM 851 N N . LEU A 1 107 ? 7.032 1.241 -12.373 1.00 90.06 107 LEU A N 1
ATOM 852 C CA . LEU A 1 107 ? 7.485 2.553 -11.911 1.00 90.06 107 LEU A CA 1
ATOM 853 C C . LEU A 1 107 ? 9.000 2.603 -11.773 1.00 90.06 107 LEU A C 1
ATOM 855 O O . LEU A 1 107 ? 9.642 1.660 -11.309 1.00 90.06 107 LEU A O 1
ATOM 859 N N . CYS A 1 108 ? 9.578 3.746 -12.122 1.00 87.94 108 CYS A N 1
ATOM 860 C CA . CYS A 1 108 ? 10.969 4.038 -11.833 1.00 87.94 108 CYS A CA 1
ATOM 861 C C . CYS A 1 108 ? 11.134 4.344 -10.344 1.00 87.94 108 CYS A C 1
ATOM 863 O O . CYS A 1 108 ? 10.667 5.373 -9.857 1.00 87.94 108 CYS A O 1
ATOM 865 N N . LEU A 1 109 ? 11.866 3.482 -9.634 1.00 83.75 109 LEU A N 1
ATOM 866 C CA . LEU A 1 109 ? 12.175 3.669 -8.214 1.00 83.75 109 LEU A CA 1
ATOM 867 C C . LEU A 1 109 ? 12.884 5.002 -7.939 1.00 83.75 109 LEU A C 1
ATOM 869 O O . LEU A 1 109 ? 12.543 5.681 -6.978 1.00 83.75 109 LEU A O 1
ATOM 873 N N . ALA A 1 110 ? 13.831 5.408 -8.792 1.00 81.81 110 ALA A N 1
ATOM 874 C CA . ALA A 1 110 ? 14.528 6.684 -8.616 1.00 81.81 110 ALA A CA 1
ATOM 875 C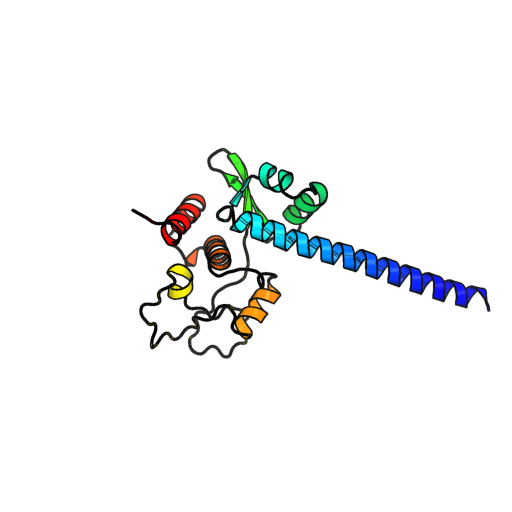 C . ALA A 1 110 ? 13.544 7.861 -8.675 1.00 81.81 110 ALA A C 1
ATOM 877 O O . ALA A 1 110 ? 13.539 8.712 -7.796 1.00 81.81 110 ALA A O 1
ATOM 878 N N . PHE A 1 111 ? 12.645 7.866 -9.662 1.00 85.50 111 PHE A N 1
ATOM 879 C CA . PHE A 1 111 ? 11.609 8.891 -9.751 1.00 85.50 111 PHE A CA 1
ATOM 880 C C . PHE A 1 111 ? 10.639 8.848 -8.560 1.00 85.50 111 PHE A C 1
ATOM 882 O O . PHE A 1 111 ? 10.296 9.892 -8.010 1.00 85.50 111 PHE A O 1
ATOM 889 N N . LEU A 1 112 ? 10.239 7.647 -8.130 1.00 84.94 112 LEU A N 1
ATOM 890 C CA . LEU A 1 112 ? 9.352 7.458 -6.986 1.00 84.94 112 LEU A CA 1
ATOM 891 C C . LEU A 1 112 ? 9.954 8.011 -5.685 1.00 84.94 112 LEU A C 1
ATOM 893 O O . LEU A 1 112 ? 9.215 8.600 -4.900 1.00 84.94 112 LEU A O 1
ATOM 897 N N . PHE A 1 113 ? 11.263 7.851 -5.461 1.00 80.50 113 PHE A N 1
ATOM 898 C CA . PHE A 1 113 ? 11.928 8.282 -4.227 1.00 80.50 113 PHE A CA 1
ATOM 899 C C . PHE A 1 113 ? 12.382 9.743 -4.237 1.00 80.50 113 PHE A C 1
ATOM 901 O O . PHE A 1 113 ? 12.197 10.419 -3.232 1.00 80.50 113 PHE A O 1
ATOM 908 N N . SER A 1 114 ? 12.951 10.244 -5.336 1.00 76.50 114 SER A N 1
ATOM 909 C CA . SER A 1 114 ? 13.628 11.552 -5.353 1.00 76.50 114 SER A CA 1
ATOM 910 C C . SER A 1 114 ? 13.014 12.578 -6.306 1.00 76.50 114 SER A C 1
ATOM 912 O O . SER A 1 114 ? 13.639 13.607 -6.563 1.00 76.50 114 SER A O 1
ATOM 914 N N . GLU A 1 115 ? 11.863 12.277 -6.925 1.00 75.38 115 GLU A N 1
ATOM 915 C CA . GLU A 1 115 ? 11.248 13.049 -8.030 1.00 75.38 115 GLU A CA 1
ATOM 916 C C . GLU A 1 115 ? 12.176 13.277 -9.238 1.00 75.38 115 GLU A C 1
ATOM 918 O O . GLU A 1 115 ? 11.821 13.910 -10.232 1.00 75.38 115 GLU A O 1
ATOM 923 N N . SER A 1 116 ? 13.391 12.741 -9.198 1.00 79.06 116 SER A N 1
ATOM 924 C CA . SER A 1 116 ? 14.482 13.053 -10.102 1.00 79.06 116 SER A CA 1
ATOM 925 C C . SER A 1 116 ? 15.157 11.750 -10.505 1.00 79.06 116 SER A C 1
ATOM 927 O O . SER A 1 116 ? 15.930 11.145 -9.773 1.00 79.06 116 SER A O 1
ATOM 929 N N . CYS A 1 117 ? 14.842 11.289 -11.713 1.00 82.81 117 CYS A N 1
ATOM 930 C CA . CYS A 1 117 ? 15.520 10.142 -12.297 1.00 82.81 117 CYS A CA 1
ATOM 931 C C . CYS A 1 117 ? 16.784 10.622 -13.033 1.00 82.81 117 CYS A C 1
ATOM 933 O O . CYS A 1 117 ? 16.652 11.428 -13.956 1.00 82.81 117 CYS A O 1
ATOM 935 N N . PRO A 1 118 ? 17.992 10.120 -12.715 1.00 79.44 118 PRO A N 1
ATOM 936 C CA . PRO A 1 118 ? 19.215 10.501 -13.433 1.00 79.44 118 PRO A CA 1
ATOM 937 C C . PRO A 1 118 ? 19.161 10.139 -14.927 1.00 79.44 118 PRO A C 1
ATOM 939 O O . PRO A 1 118 ? 19.851 10.738 -15.746 1.00 79.44 118 PRO A O 1
ATOM 942 N N . PHE A 1 119 ? 18.275 9.216 -15.305 1.00 81.50 119 PHE A N 1
ATOM 943 C CA . PHE A 1 119 ? 18.055 8.770 -16.677 1.00 81.50 119 PHE A CA 1
ATOM 944 C C . PHE A 1 119 ? 16.799 9.386 -17.314 1.00 81.50 119 PHE A C 1
ATOM 946 O O . PHE A 1 119 ? 16.177 8.738 -18.147 1.00 81.50 119 PHE A O 1
ATOM 953 N N . ARG A 1 120 ? 16.389 10.618 -16.953 1.00 72.62 120 ARG A N 1
ATOM 954 C CA . ARG A 1 120 ? 15.121 11.238 -17.420 1.00 72.62 120 ARG A CA 1
ATOM 955 C C . ARG A 1 120 ? 14.805 11.054 -18.915 1.00 72.62 120 ARG A C 1
ATOM 957 O O . ARG A 1 120 ? 13.640 10.888 -19.246 1.00 72.62 120 ARG A O 1
ATOM 964 N N . ARG A 1 121 ? 15.807 11.088 -19.804 1.00 73.50 121 ARG A N 1
ATOM 965 C CA . ARG A 1 121 ? 15.633 10.975 -21.269 1.00 73.50 121 ARG A CA 1
ATOM 966 C C . ARG A 1 121 ? 15.731 9.548 -21.836 1.00 73.50 121 ARG A C 1
ATOM 968 O O . ARG A 1 121 ? 15.594 9.381 -23.039 1.00 73.50 121 ARG A O 1
ATOM 975 N N . GLY A 1 122 ? 15.983 8.536 -21.007 1.00 78.62 122 GLY A N 1
ATOM 976 C CA . GLY A 1 122 ? 16.190 7.149 -21.447 1.00 78.62 122 GLY A CA 1
ATOM 977 C C . GLY A 1 122 ? 15.877 6.114 -20.370 1.00 78.62 122 GLY A C 1
ATOM 978 O O . GLY A 1 122 ? 16.469 5.037 -20.356 1.00 78.62 122 GLY A O 1
ATOM 979 N N . CYS A 1 123 ? 15.002 6.449 -19.419 1.00 84.06 123 CYS A N 1
ATOM 980 C CA . CYS A 1 123 ? 14.625 5.522 -18.366 1.00 84.06 123 CYS A CA 1
ATOM 981 C C . CYS A 1 123 ? 13.766 4.408 -18.964 1.00 84.06 123 CYS A C 1
ATOM 983 O O . CYS A 1 123 ? 12.745 4.677 -19.586 1.00 84.06 123 CYS A O 1
ATOM 985 N N . SER A 1 124 ? 14.166 3.156 -18.745 1.00 82.19 124 SER A N 1
ATOM 986 C CA . SER A 1 124 ? 13.403 1.978 -19.179 1.00 82.19 124 SER A CA 1
ATOM 987 C C . SER A 1 124 ? 12.152 1.712 -18.327 1.00 82.19 124 SER A C 1
ATOM 989 O O . SER A 1 124 ? 11.471 0.719 -18.550 1.00 82.19 124 SER A O 1
ATOM 991 N N . PHE A 1 125 ? 11.876 2.549 -17.323 1.00 85.56 125 PHE A N 1
ATOM 992 C CA . PHE A 1 125 ? 10.751 2.407 -16.403 1.00 85.56 125 PHE A CA 1
ATOM 993 C C . PHE A 1 125 ? 9.869 3.655 -16.448 1.00 85.56 125 PHE A C 1
ATOM 995 O O . PHE A 1 125 ? 10.368 4.767 -16.628 1.00 85.56 125 PHE A O 1
ATOM 1002 N N . SER A 1 126 ? 8.561 3.477 -16.248 1.00 87.44 126 SER A N 1
ATOM 1003 C CA . SER A 1 126 ? 7.604 4.587 -16.291 1.00 87.44 126 SER A CA 1
ATOM 1004 C C . SER A 1 126 ? 7.849 5.594 -15.165 1.00 87.44 126 SER A C 1
ATOM 1006 O O . SER A 1 126 ? 8.147 5.225 -14.026 1.00 87.44 126 SER A O 1
ATOM 1008 N N . HIS A 1 127 ? 7.695 6.877 -15.479 1.00 89.62 127 HIS A N 1
ATOM 1009 C CA . HIS A 1 127 ? 7.598 7.961 -14.494 1.00 89.62 127 HIS A CA 1
ATOM 1010 C C . HIS A 1 127 ? 6.144 8.385 -14.254 1.00 89.62 127 HIS A C 1
ATOM 1012 O O . HIS A 1 127 ? 5.894 9.331 -13.514 1.00 89.62 127 HIS A O 1
ATOM 1018 N N . ASP A 1 128 ? 5.192 7.703 -14.886 1.00 88.88 128 ASP A N 1
ATOM 1019 C CA . ASP A 1 128 ? 3.775 7.986 -14.743 1.00 88.88 128 ASP A CA 1
ATOM 1020 C C . ASP A 1 128 ? 3.141 7.041 -13.719 1.00 88.88 128 ASP A C 1
ATOM 1022 O O . ASP A 1 128 ? 2.978 5.838 -13.955 1.00 88.88 128 ASP A O 1
ATOM 1026 N N . LEU A 1 129 ? 2.798 7.611 -12.564 1.00 87.19 129 LEU A N 1
ATOM 1027 C CA . LEU A 1 129 ? 2.086 6.910 -11.503 1.00 87.19 129 LEU A CA 1
ATOM 1028 C C . LEU A 1 129 ? 0.649 6.570 -11.901 1.00 87.19 129 LEU A C 1
ATOM 1030 O O . LEU A 1 129 ? 0.138 5.531 -11.495 1.00 87.19 129 LEU A O 1
ATOM 1034 N N . GLN A 1 130 ? 0.025 7.435 -12.697 1.00 87.75 130 GLN A N 1
ATOM 1035 C CA . GLN A 1 130 ? -1.392 7.381 -13.035 1.00 87.75 130 GLN A CA 1
ATOM 1036 C C . GLN A 1 130 ? -1.649 6.758 -14.410 1.00 87.75 130 GLN A C 1
ATOM 1038 O O . GLN A 1 130 ? -2.761 6.850 -14.919 1.00 87.75 130 GLN A O 1
ATOM 1043 N N . SER A 1 131 ? -0.653 6.086 -14.995 1.00 91.38 131 SER A N 1
ATOM 1044 C CA . SER A 1 131 ? -0.853 5.312 -16.221 1.00 91.38 131 SER A CA 1
ATOM 1045 C C . SER A 1 131 ? -1.975 4.290 -16.020 1.00 91.38 131 SER A C 1
ATOM 1047 O O . SER A 1 131 ? -2.035 3.682 -14.947 1.00 91.38 131 SER A O 1
ATOM 1049 N N . ASP A 1 132 ? -2.775 4.031 -17.054 1.00 92.50 132 ASP A N 1
ATOM 1050 C CA . ASP A 1 132 ? -3.939 3.133 -16.990 1.00 92.50 132 ASP A CA 1
ATOM 1051 C C . ASP A 1 132 ? -3.630 1.791 -16.302 1.00 92.50 132 ASP A C 1
ATOM 1053 O O . ASP A 1 132 ? -4.356 1.354 -15.412 1.00 92.50 132 ASP A O 1
ATOM 1057 N N . TYR A 1 133 ? -2.495 1.172 -16.645 1.00 92.81 133 TYR A N 1
ATOM 1058 C CA . TYR A 1 133 ? -2.068 -0.094 -16.045 1.00 92.81 133 TYR A CA 1
ATOM 1059 C C . TYR A 1 133 ? -1.747 0.027 -14.546 1.00 92.81 133 TYR A C 1
ATOM 1061 O O . TYR A 1 133 ? -2.198 -0.790 -13.748 1.00 92.81 133 TYR A O 1
ATOM 1069 N N . ASN A 1 134 ? -0.983 1.049 -14.142 1.00 93.25 134 ASN A N 1
ATOM 1070 C CA . ASN A 1 134 ? -0.659 1.258 -12.727 1.00 93.25 134 ASN A CA 1
ATOM 1071 C C . ASN A 1 134 ? -1.916 1.574 -11.908 1.00 93.25 134 ASN A C 1
ATOM 1073 O O . ASN A 1 134 ? -2.021 1.107 -10.778 1.00 93.25 134 ASN A O 1
ATOM 1077 N N . MET A 1 135 ? -2.873 2.314 -12.472 1.00 94.00 135 MET A N 1
ATOM 1078 C CA . MET A 1 135 ? -4.148 2.593 -11.809 1.00 94.00 135 MET A CA 1
ATOM 1079 C C . MET A 1 135 ? -4.983 1.330 -11.608 1.00 94.00 135 MET A C 1
ATOM 1081 O O . MET A 1 135 ? -5.562 1.171 -10.535 1.00 94.00 135 MET A O 1
ATOM 1085 N N . GLU A 1 136 ? -5.002 0.415 -12.580 1.00 94.19 1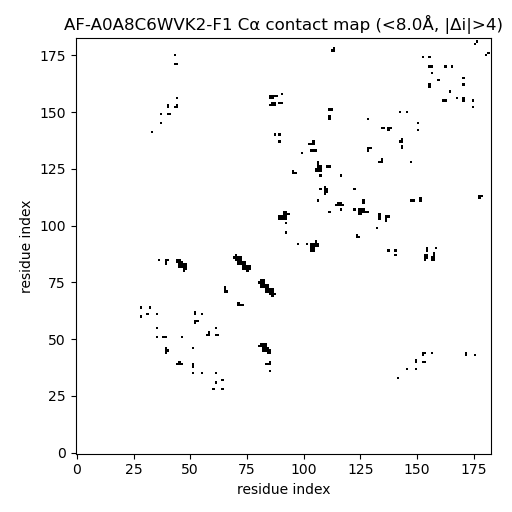36 GLU A N 1
ATOM 1086 C CA . GLU A 1 136 ? -5.675 -0.879 -12.424 1.00 94.19 136 GLU A CA 1
ATOM 1087 C C . GLU A 1 136 ? -5.029 -1.702 -11.301 1.00 94.19 136 GLU A C 1
ATOM 1089 O O . GLU A 1 136 ? -5.718 -2.129 -10.377 1.00 94.19 136 GLU A O 1
ATOM 1094 N N . VAL A 1 137 ? -3.694 -1.813 -11.300 1.00 94.62 137 VAL A N 1
ATOM 1095 C CA . VAL A 1 137 ? -2.958 -2.496 -10.223 1.00 94.62 137 VAL A CA 1
ATOM 1096 C C . VAL A 1 137 ? -3.250 -1.846 -8.867 1.00 94.62 137 VAL A C 1
ATOM 1098 O O . VAL A 1 137 ? -3.572 -2.540 -7.911 1.00 94.62 137 VAL A O 1
ATOM 1101 N N . LEU A 1 138 ? -3.180 -0.516 -8.746 1.00 94.00 138 LEU A N 1
ATOM 1102 C CA . LEU A 1 138 ? -3.469 0.175 -7.483 1.00 94.00 138 LEU A CA 1
ATOM 1103 C C . LEU A 1 138 ? -4.900 -0.083 -7.004 1.00 94.00 138 LEU A C 1
ATOM 1105 O O . LEU A 1 138 ? -5.104 -0.298 -5.809 1.00 94.00 138 LEU A O 1
ATOM 1109 N N . ARG A 1 139 ? -5.871 -0.109 -7.919 1.00 93.12 139 ARG A N 1
ATOM 1110 C CA . ARG A 1 139 ? -7.280 -0.365 -7.612 1.00 93.12 139 ARG A CA 1
ATOM 1111 C C . ARG A 1 139 ? -7.520 -1.780 -7.096 1.00 93.12 139 ARG A C 1
ATOM 1113 O O . ARG A 1 139 ? -8.305 -1.950 -6.165 1.00 93.12 139 ARG A O 1
ATOM 1120 N N . GLU A 1 140 ? -6.818 -2.783 -7.624 1.00 92.31 140 GLU A N 1
ATOM 1121 C CA . GLU A 1 140 ? -6.873 -4.157 -7.097 1.00 92.31 140 GLU A CA 1
ATOM 1122 C C . GLU A 1 140 ? -6.473 -4.224 -5.613 1.00 92.31 140 GLU A C 1
ATOM 1124 O O . GLU A 1 140 ? -7.027 -5.017 -4.849 1.00 92.31 140 GLU A O 1
ATOM 1129 N N . PHE A 1 141 ? -5.562 -3.346 -5.179 1.00 90.81 141 PHE A N 1
ATOM 1130 C CA . PHE A 1 141 ? -5.124 -3.240 -3.785 1.00 90.81 141 PHE A CA 1
ATOM 1131 C C . PHE A 1 141 ? -5.869 -2.164 -2.971 1.00 90.81 141 PHE A C 1
ATOM 1133 O O . PHE A 1 141 ? -5.594 -2.019 -1.775 1.00 90.81 141 PHE A O 1
ATOM 1140 N N . GLY A 1 142 ? -6.817 -1.427 -3.560 1.00 90.44 142 GLY A N 1
ATOM 1141 C CA . GLY A 1 142 ? -7.522 -0.315 -2.906 1.00 90.44 142 GLY A CA 1
ATOM 1142 C C . GLY A 1 142 ? -6.613 0.881 -2.585 1.00 90.44 142 GLY A C 1
ATOM 1143 O O . GLY A 1 142 ? -6.714 1.462 -1.504 1.00 90.44 142 GLY A O 1
ATOM 1144 N N . LEU A 1 143 ? -5.652 1.173 -3.465 1.00 92.56 143 LEU A N 1
ATOM 1145 C CA . LEU A 1 143 ? -4.616 2.203 -3.319 1.00 92.56 143 LEU A CA 1
ATOM 1146 C C . LEU A 1 143 ? -4.717 3.306 -4.387 1.00 92.56 143 LEU A C 1
ATOM 1148 O O . LEU A 1 143 ? -3.827 4.146 -4.494 1.00 92.56 143 LEU A O 1
ATOM 1152 N N . GLU A 1 144 ? -5.783 3.322 -5.186 1.00 91.31 144 GLU A N 1
ATOM 1153 C CA . GLU A 1 144 ? -5.982 4.239 -6.315 1.00 91.31 144 GLU A CA 1
ATOM 1154 C C . GLU A 1 144 ? -6.055 5.719 -5.905 1.00 91.31 144 GLU A C 1
ATOM 1156 O O . GLU A 1 144 ? -5.804 6.610 -6.713 1.00 91.31 144 GLU A O 1
ATOM 1161 N N . ALA A 1 145 ? -6.387 5.989 -4.641 1.00 90.12 145 ALA A N 1
ATOM 1162 C CA . ALA A 1 145 ? -6.491 7.337 -4.092 1.00 90.12 145 ALA A CA 1
ATOM 1163 C C . ALA A 1 145 ? -5.173 7.863 -3.492 1.00 90.12 145 ALA A C 1
ATOM 1165 O O . ALA A 1 145 ? -5.181 8.970 -2.936 1.00 90.12 145 ALA A O 1
ATOM 1166 N N . LEU A 1 146 ? -4.091 7.071 -3.546 1.00 90.88 146 LEU A N 1
ATOM 1167 C CA . LEU A 1 146 ? -2.790 7.440 -2.994 1.00 90.88 146 LEU A CA 1
ATOM 1168 C C . LEU A 1 146 ? -1.988 8.316 -3.956 1.00 90.88 146 LEU A C 1
ATOM 1170 O O . LEU A 1 146 ? -1.878 8.042 -5.151 1.00 90.88 146 LEU A O 1
ATOM 1174 N N . ASN A 1 147 ? -1.365 9.353 -3.409 1.00 89.88 147 ASN A N 1
ATOM 1175 C CA . ASN A 1 147 ? -0.386 10.161 -4.122 1.00 89.88 147 ASN A CA 1
ATOM 1176 C C . ASN A 1 147 ? 1.011 9.506 -4.109 1.00 89.88 147 ASN A C 1
ATOM 1178 O O . ASN A 1 147 ? 1.253 8.493 -3.450 1.00 89.88 147 ASN A O 1
ATOM 1182 N N . ARG A 1 148 ? 1.967 10.108 -4.831 1.00 88.19 148 ARG A N 1
ATOM 1183 C CA . ARG A 1 148 ? 3.353 9.614 -4.934 1.00 88.19 148 ARG A CA 1
ATOM 1184 C C . ARG A 1 148 ? 4.010 9.394 -3.567 1.00 88.19 148 ARG A C 1
ATOM 1186 O O . ARG A 1 148 ? 4.640 8.360 -3.361 1.00 88.19 148 ARG A O 1
ATOM 1193 N N . THR A 1 149 ? 3.903 10.366 -2.664 1.00 85.56 149 THR A N 1
ATOM 1194 C CA . THR A 1 149 ? 4.543 10.335 -1.341 1.00 85.56 149 THR A CA 1
ATOM 1195 C C . THR A 1 149 ? 3.933 9.248 -0.466 1.00 85.56 149 THR A C 1
ATOM 1197 O O . THR A 1 149 ? 4.662 8.452 0.121 1.00 85.56 149 THR A O 1
ATOM 1200 N N . GLU A 1 150 ? 2.604 9.164 -0.444 1.00 89.88 150 GLU A N 1
ATOM 1201 C CA . GLU A 1 150 ? 1.847 8.127 0.264 1.00 89.88 150 GLU A CA 1
ATOM 1202 C C . GLU A 1 150 ? 2.208 6.721 -0.239 1.00 89.88 150 GLU A C 1
ATOM 1204 O O . GLU A 1 150 ? 2.524 5.833 0.556 1.00 89.88 150 GLU A O 1
ATOM 1209 N N . LEU A 1 151 ? 2.235 6.519 -1.560 1.00 90.00 151 LEU A N 1
ATOM 1210 C CA . LEU A 1 151 ? 2.602 5.234 -2.153 1.00 90.00 151 LEU A CA 1
ATOM 1211 C C . LEU A 1 151 ? 4.063 4.870 -1.872 1.00 90.00 151 LEU A C 1
ATOM 1213 O O . LEU A 1 151 ? 4.389 3.710 -1.623 1.00 90.00 151 LEU A O 1
ATOM 1217 N N . CYS A 1 152 ? 4.951 5.858 -1.901 1.00 86.62 152 CYS A N 1
ATOM 1218 C CA . CYS A 1 152 ? 6.352 5.656 -1.588 1.00 86.62 152 CYS A CA 1
ATOM 1219 C C . CYS A 1 152 ? 6.558 5.210 -0.132 1.00 86.62 152 CYS A C 1
ATOM 1221 O O . CYS A 1 152 ? 7.232 4.205 0.106 1.00 86.62 152 CYS A O 1
ATOM 1223 N N . LEU A 1 153 ? 5.926 5.901 0.825 1.00 86.19 153 LEU A N 1
ATOM 1224 C CA . LEU A 1 153 ? 5.898 5.505 2.236 1.00 86.19 153 LEU A CA 1
ATOM 1225 C C . LEU A 1 153 ? 5.426 4.053 2.382 1.00 86.19 153 LEU A C 1
ATOM 1227 O O . LEU A 1 153 ? 6.136 3.231 2.963 1.00 86.19 153 LEU A O 1
ATOM 1231 N N . LEU A 1 154 ? 4.288 3.715 1.772 1.00 89.00 154 LEU A N 1
ATOM 1232 C CA . LEU A 1 154 ? 3.712 2.372 1.821 1.00 89.00 154 LEU A CA 1
ATOM 1233 C C . LEU A 1 154 ? 4.664 1.296 1.271 1.00 89.00 154 L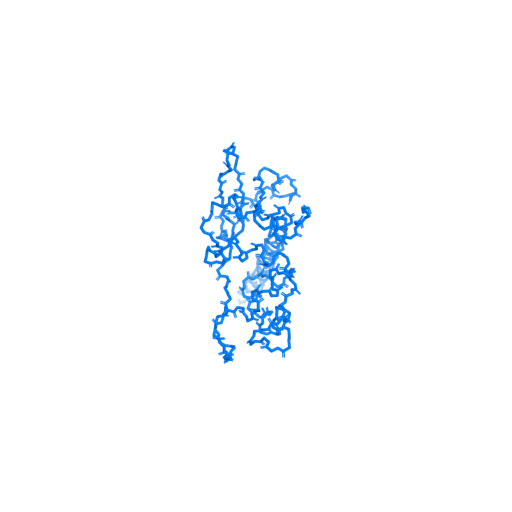EU A C 1
ATOM 1235 O O . LEU A 1 154 ? 4.859 0.252 1.898 1.00 89.00 154 LEU A O 1
ATOM 1239 N N . LEU A 1 155 ? 5.277 1.538 0.109 1.00 87.00 155 LEU A N 1
ATOM 1240 C CA . LEU A 1 155 ? 6.195 0.594 -0.533 1.00 87.00 155 LEU A CA 1
ATOM 1241 C C . LEU A 1 155 ? 7.468 0.372 0.296 1.00 87.00 155 LEU A C 1
ATOM 1243 O O . LEU A 1 155 ? 7.921 -0.768 0.428 1.00 87.00 155 LEU A O 1
ATOM 1247 N N . LEU A 1 156 ? 8.019 1.431 0.896 1.00 80.56 156 LEU A N 1
ATOM 1248 C CA . LEU A 1 156 ? 9.192 1.348 1.774 1.00 80.56 156 LEU A CA 1
ATOM 1249 C C . LEU A 1 156 ? 8.905 0.586 3.069 1.00 80.56 156 LEU A C 1
ATOM 1251 O O . LEU A 1 156 ? 9.765 -0.151 3.556 1.00 80.56 156 LEU A O 1
ATOM 1255 N N . GLN A 1 157 ? 7.700 0.744 3.618 1.00 78.88 157 GLN A N 1
ATOM 1256 C CA . GLN A 1 157 ? 7.261 0.014 4.807 1.00 78.88 157 GLN A CA 1
ATOM 1257 C C . GLN A 1 157 ? 6.969 -1.463 4.521 1.00 78.88 157 GLN A C 1
ATOM 1259 O O . GLN A 1 157 ? 7.182 -2.314 5.388 1.00 78.88 157 GLN A O 1
ATOM 1264 N N . SER A 1 158 ? 6.499 -1.768 3.312 1.00 83.25 158 SER A N 1
ATOM 1265 C CA . SER A 1 158 ? 6.064 -3.115 2.933 1.00 83.25 158 SER A CA 1
ATOM 1266 C C . SER A 1 158 ? 7.201 -3.996 2.417 1.00 83.25 158 SER A C 1
ATOM 1268 O O . SER A 1 158 ? 7.192 -5.205 2.647 1.00 83.25 158 SER A O 1
ATOM 1270 N N . ASN A 1 159 ? 8.199 -3.420 1.735 1.00 72.31 159 ASN A N 1
ATOM 1271 C CA . ASN A 1 159 ? 9.261 -4.185 1.089 1.00 72.31 159 ASN A CA 1
ATOM 1272 C C . ASN A 1 159 ? 10.655 -3.829 1.621 1.00 72.31 159 ASN A C 1
ATOM 1274 O O . ASN A 1 159 ? 11.267 -2.821 1.267 1.00 72.31 159 ASN A O 1
ATOM 1278 N N . ASN A 1 160 ? 11.210 -4.747 2.414 1.00 58.41 160 ASN A N 1
ATOM 1279 C CA . ASN A 1 160 ? 12.501 -4.552 3.062 1.00 58.41 160 ASN A CA 1
ATOM 1280 C C . ASN A 1 160 ? 13.705 -4.561 2.109 1.00 58.41 160 ASN A C 1
ATOM 1282 O O . ASN A 1 160 ? 14.775 -4.127 2.527 1.00 58.41 160 ASN A O 1
ATOM 1286 N N . THR A 1 161 ? 13.543 -5.026 0.863 1.00 59.69 161 THR A N 1
ATOM 1287 C CA . THR A 1 161 ? 14.621 -5.071 -0.146 1.00 59.69 161 THR A CA 1
ATOM 1288 C C . THR A 1 161 ? 14.865 -3.728 -0.835 1.00 59.69 161 THR A C 1
ATOM 1290 O O . THR A 1 161 ? 15.809 -3.605 -1.613 1.00 59.69 161 THR A O 1
ATOM 1293 N N . LEU A 1 162 ? 14.013 -2.731 -0.573 1.00 58.97 162 LEU A N 1
ATOM 1294 C CA . LEU A 1 162 ? 14.129 -1.384 -1.135 1.00 58.97 162 LEU A CA 1
ATOM 1295 C C . LEU A 1 162 ? 15.033 -0.460 -0.296 1.00 58.97 162 LEU A C 1
ATOM 1297 O O . LEU A 1 162 ? 15.318 0.652 -0.729 1.00 58.97 162 LEU A O 1
ATOM 1301 N N . LEU A 1 163 ? 15.499 -0.909 0.877 1.00 50.53 163 LEU A N 1
ATOM 1302 C CA . LEU A 1 163 ? 16.325 -0.138 1.814 1.00 50.53 163 LEU A CA 1
ATOM 1303 C C . LEU A 1 163 ? 17.541 -0.956 2.292 1.00 50.53 163 LEU A C 1
ATOM 1305 O O . LEU A 1 163 ? 17.454 -2.186 2.348 1.00 50.53 163 LEU A O 1
ATOM 1309 N N . PRO A 1 164 ? 18.654 -0.312 2.702 1.00 47.06 164 PRO A N 1
ATOM 1310 C CA . PRO A 1 164 ? 19.707 -0.985 3.465 1.00 47.06 164 PRO A CA 1
ATOM 1311 C C . PRO A 1 164 ? 19.145 -1.581 4.778 1.00 47.06 164 PRO A C 1
ATOM 1313 O O . PRO A 1 164 ? 18.101 -1.134 5.264 1.00 47.06 164 PRO A O 1
ATOM 1316 N N . PRO A 1 165 ? 19.784 -2.608 5.371 1.00 48.56 165 PRO A N 1
ATOM 1317 C CA . PRO A 1 165 ? 19.254 -3.308 6.541 1.00 48.56 165 PRO A CA 1
ATOM 1318 C C . PRO A 1 165 ? 19.251 -2.406 7.789 1.00 48.56 165 PRO A C 1
ATOM 1320 O O . PRO A 1 165 ? 20.232 -2.326 8.518 1.00 48.56 165 PRO A O 1
ATOM 1323 N N . VAL A 1 166 ? 18.125 -1.734 8.045 1.00 47.03 166 VAL A N 1
ATOM 1324 C CA . VAL A 1 166 ? 17.868 -0.923 9.250 1.00 47.03 166 VAL A CA 1
ATOM 1325 C C . VAL A 1 166 ? 16.544 -1.328 9.924 1.00 47.03 166 VAL A C 1
ATOM 1327 O O . VAL A 1 166 ? 15.662 -1.918 9.285 1.00 47.03 166 VAL A O 1
ATOM 1330 N N . SER A 1 167 ? 16.398 -1.051 11.227 1.00 53.44 167 SER A N 1
ATOM 1331 C CA . SER A 1 167 ? 15.178 -1.318 12.018 1.00 53.44 167 SER A CA 1
ATOM 1332 C C . SER A 1 167 ? 13.970 -0.519 11.494 1.00 53.44 167 SER A C 1
ATOM 1334 O O . SER A 1 167 ? 14.159 0.533 10.892 1.00 53.44 167 SER A O 1
ATOM 1336 N N . MET A 1 168 ? 12.721 -0.972 11.712 1.00 50.41 168 MET A N 1
ATOM 1337 C CA . MET A 1 168 ? 11.527 -0.267 11.188 1.00 50.41 168 MET A CA 1
ATOM 1338 C C . MET A 1 168 ? 11.441 1.210 11.615 1.00 50.41 168 MET A C 1
ATOM 1340 O O . MET A 1 168 ? 11.066 2.047 10.802 1.00 50.41 168 MET A O 1
ATOM 1344 N N . ALA A 1 169 ? 11.845 1.548 12.845 1.00 51.09 169 ALA A N 1
ATOM 1345 C CA . ALA A 1 169 ? 11.907 2.937 13.311 1.00 51.09 169 ALA A CA 1
ATOM 1346 C C . ALA A 1 169 ? 12.966 3.764 12.550 1.00 51.09 169 ALA A C 1
ATOM 1348 O O . ALA A 1 169 ? 12.708 4.902 12.168 1.00 51.09 169 ALA A O 1
ATOM 1349 N N . GLY A 1 170 ? 14.125 3.168 12.242 1.00 51.50 170 GLY A N 1
ATOM 1350 C CA . GLY A 1 170 ? 15.147 3.788 11.392 1.00 51.50 170 GLY A CA 1
ATOM 1351 C C . GLY A 1 170 ? 14.700 3.976 9.939 1.00 51.50 170 GLY A C 1
ATOM 1352 O O . GLY A 1 170 ? 15.182 4.883 9.269 1.00 51.50 170 GLY A O 1
ATOM 1353 N N . ARG A 1 171 ? 13.742 3.172 9.455 1.00 60.09 171 ARG A N 1
ATOM 1354 C CA . ARG A 1 171 ? 13.164 3.316 8.106 1.00 60.09 171 ARG A CA 1
ATOM 1355 C C . ARG A 1 171 ? 12.273 4.543 8.004 1.00 60.09 171 ARG A C 1
ATOM 1357 O O . ARG A 1 171 ? 12.413 5.273 7.037 1.00 60.09 171 ARG A O 1
ATOM 1364 N N . ILE A 1 172 ? 11.419 4.797 8.999 1.00 54.69 172 ILE A N 1
ATOM 1365 C CA . ILE A 1 172 ? 10.570 6.002 9.043 1.00 54.69 172 ILE A CA 1
ATOM 1366 C C . ILE A 1 172 ? 11.446 7.260 9.061 1.00 54.69 172 ILE A C 1
ATOM 1368 O O . ILE A 1 172 ? 11.209 8.179 8.286 1.00 54.69 172 ILE A O 1
ATOM 1372 N N . LEU A 1 173 ? 12.522 7.257 9.856 1.00 54.25 173 LEU A N 1
ATOM 1373 C CA . LEU A 1 173 ? 13.509 8.342 9.867 1.00 54.25 173 LEU A CA 1
ATOM 1374 C C . LEU A 1 173 ? 14.259 8.473 8.532 1.00 54.25 173 LEU A C 1
ATOM 1376 O O . LEU A 1 173 ? 14.502 9.587 8.085 1.00 54.25 173 LEU A O 1
ATOM 1380 N N . PHE A 1 174 ? 14.575 7.363 7.856 1.00 55.12 174 PHE A N 1
ATOM 1381 C CA . PHE A 1 174 ? 15.158 7.392 6.512 1.00 55.12 174 PHE A CA 1
ATOM 1382 C C . PHE A 1 174 ? 14.188 7.995 5.490 1.00 55.12 174 PHE A C 1
ATOM 1384 O O . PHE A 1 174 ? 14.595 8.824 4.683 1.00 55.12 174 PHE A O 1
ATOM 1391 N N . VAL A 1 175 ? 12.897 7.647 5.551 1.00 56.31 175 VAL A N 1
ATOM 1392 C CA . VAL A 1 175 ? 11.876 8.272 4.701 1.00 56.31 175 VAL A CA 1
ATOM 1393 C C . VAL A 1 175 ? 11.744 9.760 5.044 1.00 56.31 175 VAL A C 1
ATOM 1395 O O . VAL A 1 175 ? 11.714 10.588 4.142 1.00 56.31 175 VAL A O 1
ATOM 1398 N N . HIS A 1 176 ? 11.797 10.134 6.323 1.00 57.84 176 HIS A N 1
ATOM 1399 C CA . HIS A 1 176 ? 11.836 11.536 6.735 1.00 57.84 176 HIS A CA 1
ATOM 1400 C C . HIS A 1 176 ? 13.064 12.275 6.169 1.00 57.84 176 HIS A C 1
ATOM 1402 O O . HIS A 1 176 ? 12.924 13.385 5.674 1.00 57.84 176 HIS A O 1
ATOM 1408 N N . SER A 1 177 ? 14.254 11.665 6.141 1.00 56.25 177 SER A N 1
ATOM 1409 C CA . SER A 1 177 ? 15.436 12.249 5.483 1.00 56.25 177 SER A CA 1
ATOM 1410 C C . SER A 1 177 ? 15.314 12.330 3.956 1.00 56.25 177 SER A C 1
ATOM 1412 O O . SER A 1 177 ? 15.820 13.279 3.369 1.00 56.25 177 SER A O 1
ATOM 1414 N N . ILE A 1 178 ? 14.648 11.375 3.299 1.00 54.28 178 ILE A N 1
ATOM 1415 C CA . ILE A 1 178 ? 14.436 11.394 1.840 1.00 54.28 178 ILE A CA 1
ATOM 1416 C C . ILE A 1 178 ? 13.411 12.461 1.430 1.00 54.28 178 ILE A C 1
ATOM 1418 O O . ILE A 1 178 ? 13.581 13.103 0.398 1.00 54.28 178 ILE A O 1
ATOM 1422 N N . PHE A 1 179 ? 12.357 12.657 2.225 1.00 53.19 179 PHE A N 1
ATOM 1423 C CA . PHE A 1 179 ? 11.237 13.539 1.880 1.00 53.19 179 PHE A CA 1
ATOM 1424 C C . PHE A 1 179 ? 11.303 14.931 2.519 1.00 53.19 179 PHE A C 1
ATOM 1426 O O . PHE A 1 179 ? 10.770 15.880 1.951 1.00 53.19 179 PHE A O 1
ATOM 1433 N N . TYR A 1 180 ? 11.963 15.063 3.670 1.00 55.72 180 TYR A N 1
ATOM 1434 C CA . TYR A 1 180 ? 12.034 16.292 4.471 1.00 55.72 180 TYR A CA 1
ATOM 1435 C C . TYR A 1 180 ? 13.475 16.662 4.862 1.00 55.72 180 TYR A C 1
ATOM 1437 O O . TYR A 1 180 ? 13.686 17.497 5.740 1.00 55.72 180 TYR A O 1
ATOM 1445 N N . GLY A 1 181 ? 14.478 16.043 4.230 1.00 42.97 181 GLY A N 1
ATOM 1446 C CA . GLY A 1 181 ? 15.894 16.317 4.462 1.00 42.97 181 GLY A CA 1
ATOM 1447 C C . GLY A 1 181 ? 16.311 17.712 4.008 1.00 42.97 181 GLY A C 1
ATOM 1448 O O . GLY A 1 181 ? 16.791 17.895 2.893 1.00 42.97 181 GLY A O 1
ATOM 1449 N N . GLN A 1 182 ? 16.186 18.669 4.918 1.00 35.09 182 GLN A N 1
ATOM 1450 C CA . GLN A 1 182 ? 17.068 19.821 5.020 1.00 35.09 182 GLN A CA 1
ATOM 1451 C C . GLN A 1 182 ? 18.110 19.463 6.091 1.00 35.09 182 GLN A C 1
ATOM 1453 O O . GLN A 1 182 ? 17.765 19.297 7.262 1.00 35.09 182 GLN A O 1
ATOM 1458 N N . LEU A 1 183 ? 19.360 19.263 5.669 1.00 36.78 183 LEU A N 1
ATOM 1459 C CA . LEU A 1 183 ? 20.525 19.545 6.510 1.00 36.78 183 LEU A CA 1
ATOM 1460 C C . LEU A 1 183 ? 21.049 20.917 6.094 1.00 36.78 183 LEU A C 1
ATOM 1462 O O . LEU A 1 183 ? 21.121 21.148 4.864 1.00 36.78 183 LEU A O 1
#

Nearest PDB structures (foldseek):
  6uej-assembly1_A  TM=8.561E-01  e=2.018E-07  Homo sapiens
  6uei-assembly1_A  TM=8.452E-01  e=2.664E-07  Homo sapiens
  6l1w-assembly1_A  TM=8.438E-01  e=2.978E-07  Mus musculus
  3u9g-assembly1_A  TM=8.069E-01  e=1.380E-05  Rattus norvegicus
  7tve-assembly1_G  TM=5.609E-01  e=4.671E+00  Saccharomyces cerevisiae W303

Solvent-accessible surface area (backbone atoms only — not comparable to full-atom values): 10685 Å² total; per-residue (Å²): 124,71,66,66,58,51,54,52,55,50,50,52,50,50,51,49,52,50,49,52,51,52,49,48,53,51,47,53,50,50,54,47,52,52,49,52,50,51,52,27,41,76,45,70,39,42,35,48,48,68,60,53,43,68,76,63,82,39,58,70,60,52,53,50,48,46,74,74,36,84,40,41,40,80,45,70,44,96,85,68,48,58,25,38,33,56,39,55,91,73,48,70,49,85,63,73,85,61,92,81,83,78,81,43,35,58,50,29,64,52,34,59,63,64,78,54,42,98,44,76,93,72,53,82,45,40,85,54,74,76,39,72,68,36,37,51,48,28,48,79,72,72,45,61,88,55,52,68,66,49,47,42,51,38,44,58,65,43,36,72,87,81,49,79,100,65,56,75,72,56,46,46,52,48,50,44,47,64,77,64,59,76,130

Mean predicted aligned error: 10.32 Å

Organism: NCBI:txid47308

Radius of gyration: 21.33 Å; Cα contacts (8 Å, |Δi|>4): 179; chains: 1; bounding box: 73×40×46 Å

Foldseek 3Di:
DVVVVVVVVVVVVVVVVVVVVVVVVVVVLLVLVVVLLVVCLVVLQKDFPVVSCVVSPDNVSSVVCLVPPPQWDWDADPVRTIMTGGEDPAAADPDQPPPLPPLHDQDDPCCLQQVDDPPVPNDSTDNDCQPPSNLVSCVVGSNNPDDSLSVSSRHQLHDVVSDDDDDSVVSSVVSCCRPVNDD

InterPro domains:
  IPR000571 Zinc finger, CCCH-type [PS50103] (107-130)
  IPR051712 Mono-ADP-ribosyltransferase and antiviral protein [PTHR45740] (35-168)
  IPR057602 PARP12-like, CCCH zinc finger tandem [PF25261] (92-134)

pLDDT: mean 78.64, std 14.79, range [35.09, 94.62]

Sequence (183 aa):
MYLHVCLSKATVRLAHTLWLTLALVRFMRFTMESEILKFILNNQGSVDTEELVYNLWDYSLVTDILCKNDKFVPCLSTDKKPRVVVRSSVTICRVKDCPGSCGHLHLCLAFLFSESCPFRRGCSFSHDLQSDYNMEVLREFGLEALNRTELCLLLLQSNNTLLPPVSMAGRILFVHSIFYGQL